Protein AF-A0A947FCK7-F1 (afdb_monomer_lite)

Radius of gyration: 26.08 Å; chains: 1; bounding box: 72×53×71 Å

pLDDT: mean 80.86, std 25.42, range [28.11, 98.88]

Secondary structure (DSSP, 8-state):
----------------THHHHHHHHTT-SSS---S---------------------TT-TTEEEE-SSEEEEEPPTT--HHHHHHHHHS-STTHHHHHHHTT-SS--TT-EEEEESS-S-TT-EETTEE---EEEEE-EEESS-SSTTEEEHHHHHHHHHHHHHTT-EEE-HHHHHHHHTTSS---TTEEEEEE-TTBTHIIIIIHHHHHHTT---EEEE-GGGTTTSTTBPPHHHHHHHHHTT-EEEE--SS--

Sequence (255 aa):
MRSWTKERRGSKRKTSLRGAIVKLATKLVIFSCCWLLAAGAGAFWLSSEAGKGPLVPEEQGALFRSDQVVVYVVKKGERLADLAQRFYGDPEKAWIIAEANELAVLEPGQVLVIPLRFPNPGGLFVDGYQVVSILTYHHFSNQCSNTLCMPIEEFSRQMAFLKKEGYRTVTMKEVLRFIDYQ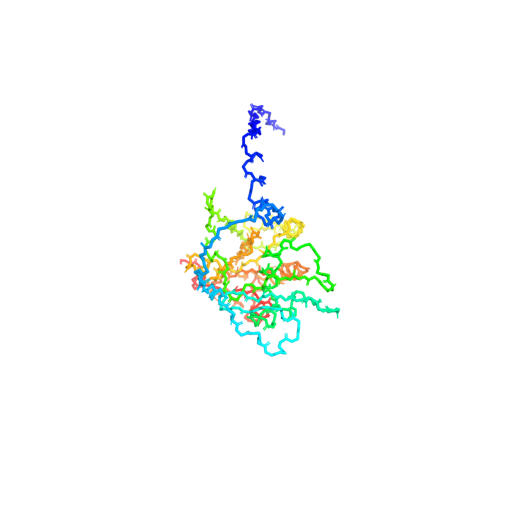EPLPAKAVAITVDDGYRSVYELAYPILKQYNFKATLFIYTDFIGGSPNAITWDELRELTKAGFEVESHTITHA

Foldseek 3Di:
DDDDDDDDDDDPDDPDPVVVVVVVPVPPDPPDDDDDDDDDDDPPDPPPCPDPDDPDPDPPFFPDDDLFKTWGFAAPPDDLLNVCCVLVVGSVCSLQQCVQAVDPDDDGRDITIGTSDAPLLQQDDPVGGQDEAEAEAEAEDCDDDDDRYDDLVVLLVVLVVCLVVPAAEDEVVSVVCSNVSNGHDRSRYYAYEYEAQFCRCLVRVCVSCVVRLHEHEYAYAAQQAVVDPGGDHPVSVVVNVVSVYHYHYCYHPND

Structure (mmCIF, N/CA/C/O backbone):
data_AF-A0A947FCK7-F1
#
_entry.id   AF-A0A947FCK7-F1
#
loop_
_atom_site.group_PDB
_atom_site.id
_atom_site.type_symbol
_atom_site.label_atom_id
_atom_site.label_alt_id
_atom_site.label_comp_id
_atom_site.label_asym_id
_atom_site.label_entity_id
_atom_site.label_seq_id
_atom_site.pdbx_PDB_ins_code
_atom_site.Cartn_x
_atom_site.Cartn_y
_atom_site.Cartn_z
_atom_site.occupancy
_atom_site.B_iso_or_equiv
_atom_site.auth_seq_id
_atom_site.auth_comp_id
_atom_site.auth_asym_id
_atom_site.auth_atom_id
_atom_site.pdbx_PDB_model_num
ATOM 1 N N . MET A 1 1 ? 17.492 32.079 -17.604 1.00 40.97 1 MET A N 1
ATOM 2 C CA . MET A 1 1 ? 16.696 33.104 -16.888 1.00 40.97 1 MET A CA 1
ATOM 3 C C . MET A 1 1 ? 15.437 33.446 -17.679 1.00 40.97 1 MET A C 1
ATOM 5 O O . MET A 1 1 ? 15.564 34.036 -18.742 1.00 40.97 1 MET A O 1
ATOM 9 N N . ARG A 1 2 ? 14.245 33.111 -17.169 1.00 29.38 2 ARG A N 1
ATOM 10 C CA . ARG A 1 2 ? 12.978 33.826 -17.430 1.00 29.38 2 ARG A CA 1
ATOM 11 C C . ARG A 1 2 ? 12.141 33.728 -16.154 1.00 29.38 2 ARG A C 1
ATOM 13 O O . ARG A 1 2 ? 12.036 32.641 -15.595 1.00 29.38 2 ARG A O 1
ATOM 20 N N . SER A 1 3 ? 11.633 34.848 -15.656 1.00 29.83 3 SER A N 1
ATOM 21 C CA . SER A 1 3 ? 10.851 34.913 -14.419 1.00 29.83 3 SER A CA 1
ATOM 22 C C . SER A 1 3 ? 9.379 34.574 -14.668 1.00 29.83 3 SER A C 1
ATOM 24 O O . SER A 1 3 ? 8.828 34.903 -15.715 1.00 29.83 3 SER A O 1
ATOM 26 N N . TRP A 1 4 ? 8.735 33.954 -13.677 1.00 29.77 4 TRP A N 1
ATOM 27 C CA . TRP A 1 4 ? 7.280 33.791 -13.615 1.00 29.77 4 TRP A CA 1
ATOM 28 C C . TRP A 1 4 ? 6.743 34.445 -12.341 1.00 29.77 4 TRP A C 1
A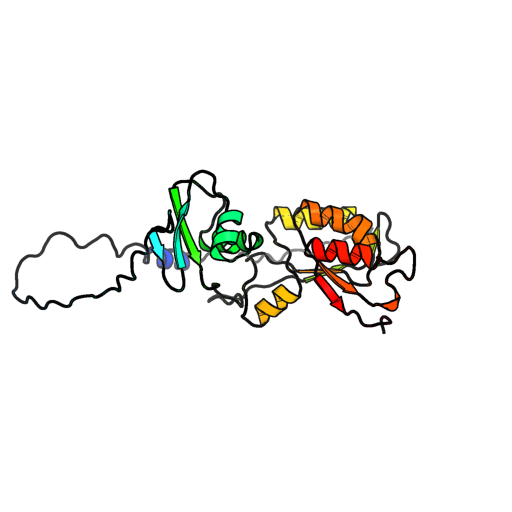TOM 30 O O . TRP A 1 4 ? 6.489 33.798 -11.328 1.00 29.77 4 TRP A O 1
ATOM 40 N N . THR A 1 5 ? 6.575 35.763 -12.392 1.00 38.66 5 THR A N 1
ATOM 41 C CA . THR A 1 5 ? 5.766 36.507 -11.426 1.00 38.66 5 THR A CA 1
ATOM 42 C C . THR A 1 5 ? 4.328 36.573 -11.932 1.00 38.66 5 THR A C 1
ATOM 44 O O . THR A 1 5 ? 4.038 37.235 -12.927 1.00 38.66 5 THR A O 1
ATOM 47 N N . LYS A 1 6 ? 3.395 35.913 -11.238 1.00 35.72 6 LYS A N 1
ATOM 48 C CA . LYS A 1 6 ? 1.959 36.168 -11.413 1.00 35.72 6 LYS A CA 1
ATOM 49 C C . LYS A 1 6 ? 1.265 36.206 -10.060 1.00 35.72 6 LYS A C 1
ATOM 51 O O . LYS A 1 6 ? 1.446 35.320 -9.230 1.00 35.72 6 LYS A O 1
ATOM 56 N N . GLU A 1 7 ? 0.526 37.281 -9.822 1.00 32.09 7 GLU A N 1
ATOM 57 C CA . GLU A 1 7 ? 0.130 37.684 -8.477 1.00 32.09 7 GLU A CA 1
ATOM 58 C C . GLU A 1 7 ? -1.308 37.259 -8.114 1.00 32.09 7 GLU A C 1
ATOM 60 O O . GLU A 1 7 ? -2.228 37.362 -8.921 1.00 32.09 7 GLU A O 1
ATOM 65 N N . ARG A 1 8 ? -1.463 36.790 -6.866 1.00 36.94 8 ARG A N 1
ATOM 66 C CA . ARG A 1 8 ? -2.673 36.732 -6.014 1.00 36.94 8 ARG A CA 1
ATOM 67 C C . ARG A 1 8 ? -4.063 36.633 -6.679 1.00 36.94 8 ARG A C 1
ATOM 69 O O . ARG A 1 8 ? -4.601 37.615 -7.181 1.00 36.94 8 ARG A O 1
ATOM 76 N N . ARG A 1 9 ? -4.802 35.586 -6.286 1.00 29.80 9 ARG A N 1
ATOM 77 C CA . ARG A 1 9 ? -6.137 35.766 -5.666 1.00 29.80 9 ARG A CA 1
ATOM 78 C C . ARG A 1 9 ? -6.256 34.902 -4.410 1.00 29.80 9 ARG A C 1
ATOM 80 O O . ARG A 1 9 ? -6.270 33.682 -4.491 1.00 29.80 9 ARG A O 1
ATOM 87 N N . GLY A 1 10 ? -6.318 35.540 -3.240 1.00 32.50 10 GLY A N 1
ATOM 88 C CA . GLY A 1 10 ? -6.419 34.847 -1.954 1.00 32.50 10 GLY A CA 1
ATOM 89 C C . GLY A 1 10 ? -7.869 34.601 -1.538 1.00 32.50 10 GLY A C 1
ATOM 90 O O . GLY A 1 10 ? -8.583 35.547 -1.214 1.00 32.50 10 GLY A O 1
ATOM 91 N N . SER A 1 11 ? -8.292 33.337 -1.475 1.00 31.08 11 SER A N 1
ATO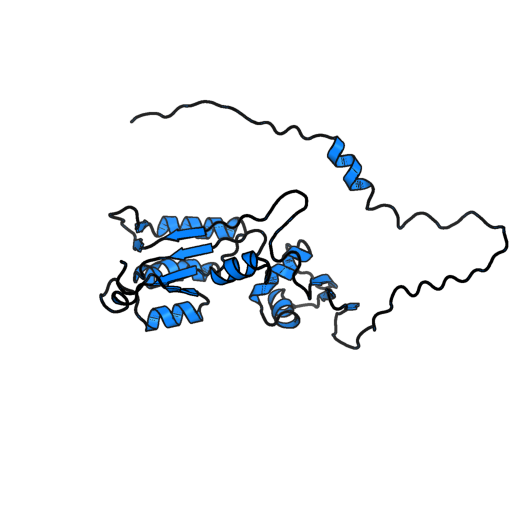M 92 C CA . SER A 1 11 ? -9.598 32.957 -0.924 1.00 31.08 11 SER A CA 1
ATOM 93 C C . SER A 1 11 ? -9.537 32.825 0.603 1.00 31.08 11 SER A C 1
ATOM 95 O O . SER A 1 11 ? -9.368 31.727 1.138 1.00 31.08 11 SER A O 1
ATOM 97 N N . LYS A 1 12 ? -9.719 33.935 1.331 1.00 33.91 12 LYS A N 1
ATOM 98 C CA . LYS A 1 12 ? -9.984 33.886 2.781 1.00 33.91 12 LYS A CA 1
ATOM 99 C C . LYS A 1 12 ? -11.343 33.211 3.028 1.00 33.91 12 LYS A C 1
ATOM 101 O O . LYS A 1 12 ? -12.377 33.872 2.933 1.00 33.91 12 LYS A O 1
ATOM 106 N N . ARG A 1 13 ? -11.356 31.913 3.367 1.00 36.94 13 ARG A N 1
ATOM 107 C CA . ARG A 1 13 ? -12.568 31.235 3.868 1.00 36.94 13 ARG A CA 1
ATOM 108 C C . ARG A 1 13 ? -13.039 31.960 5.135 1.00 36.94 13 ARG A C 1
ATOM 110 O O . ARG A 1 13 ? -12.353 31.931 6.152 1.00 36.94 13 ARG A O 1
ATOM 117 N N . LYS A 1 14 ? -14.196 32.628 5.069 1.00 34.38 14 LYS A N 1
ATOM 118 C CA . LYS A 1 14 ? -14.829 33.251 6.239 1.00 34.38 14 LYS A CA 1
ATOM 119 C C . LYS A 1 14 ? -15.287 32.149 7.196 1.00 34.38 14 LYS A C 1
ATOM 121 O O . LYS A 1 14 ? -16.191 31.387 6.860 1.00 34.38 14 LYS A O 1
ATOM 126 N N . THR A 1 15 ? -14.701 32.081 8.386 1.00 37.09 15 THR A N 1
ATOM 127 C CA . THR A 1 15 ? -15.184 31.236 9.483 1.00 37.09 15 THR A CA 1
ATOM 128 C C . THR A 1 15 ? -16.531 31.763 9.980 1.00 37.09 15 THR A C 1
ATOM 130 O O . THR A 1 15 ? -16.616 32.735 10.725 1.00 37.09 15 THR A O 1
ATOM 133 N N . SER A 1 16 ? -17.618 31.140 9.520 1.00 33.12 16 SER A N 1
ATOM 134 C CA . SER A 1 16 ? -18.979 31.479 9.942 1.00 33.12 16 SER A CA 1
ATOM 135 C C . SER A 1 16 ? -19.213 31.046 11.392 1.00 33.12 16 SER A C 1
ATOM 137 O O . SER A 1 16 ? -19.296 29.850 11.675 1.00 33.12 16 SER A O 1
ATOM 139 N N . LEU A 1 17 ? -19.387 32.008 12.308 1.00 37.00 17 LEU A N 1
ATOM 140 C CA . LEU A 1 17 ? -19.655 31.735 13.732 1.00 37.00 17 LEU A CA 1
ATOM 141 C C . LEU A 1 17 ? -20.924 30.893 13.978 1.00 37.00 17 LEU A C 1
ATOM 143 O O . LEU A 1 17 ? -21.070 30.309 15.048 1.00 37.00 17 LEU A O 1
ATOM 147 N N . ARG A 1 18 ? -21.823 30.766 12.990 1.00 34.72 18 ARG A N 1
ATOM 148 C CA . ARG A 1 18 ? -23.034 29.933 13.104 1.00 34.72 18 ARG A CA 1
ATOM 149 C C . ARG A 1 18 ? -22.739 28.429 13.217 1.00 34.72 18 ARG A C 1
ATOM 151 O O . ARG A 1 18 ? -23.573 27.706 13.748 1.00 34.72 18 ARG A O 1
ATOM 158 N N . GLY A 1 19 ? -21.560 27.961 12.793 1.00 32.78 19 GLY A N 1
ATOM 159 C CA . GLY A 1 19 ? -21.166 26.551 12.931 1.00 32.78 19 GLY A CA 1
ATOM 160 C C . GLY A 1 19 ? -20.789 26.125 14.359 1.00 32.78 19 GLY A C 1
ATOM 161 O O . GLY A 1 19 ? -20.863 24.941 14.679 1.00 32.78 19 GLY A O 1
ATOM 162 N N . ALA A 1 20 ? -20.409 27.068 15.228 1.00 35.12 20 ALA A N 1
ATOM 163 C CA . ALA A 1 20 ? -19.945 26.764 16.586 1.00 35.12 20 ALA A CA 1
ATOM 164 C C . ALA A 1 20 ? -21.092 26.453 17.565 1.00 35.12 20 ALA A C 1
ATOM 166 O O . ALA A 1 20 ? -20.930 25.640 18.470 1.00 35.12 20 ALA A O 1
ATOM 167 N N . ILE A 1 21 ? -22.261 27.069 17.366 1.00 35.25 21 ILE A N 1
ATOM 168 C CA . ILE A 1 21 ? -23.399 26.981 18.297 1.00 35.25 21 ILE A CA 1
ATOM 169 C C . ILE A 1 21 ? -24.090 25.607 18.215 1.00 35.25 21 ILE A C 1
ATOM 171 O O . ILE A 1 21 ? -24.519 25.068 19.231 1.00 35.25 21 ILE A O 1
ATOM 175 N N . VAL A 1 22 ? -24.139 24.992 17.027 1.00 34.88 22 VAL A N 1
ATOM 176 C CA . VAL A 1 22 ? -24.807 23.692 16.823 1.00 34.88 22 VAL A CA 1
ATOM 177 C C . VAL A 1 22 ? -24.005 22.524 17.417 1.00 34.88 22 VAL A C 1
ATOM 179 O O . VAL A 1 22 ? -24.596 21.581 17.935 1.00 34.88 22 VAL A O 1
ATOM 182 N N . LYS A 1 23 ? -22.663 22.587 17.419 1.00 35.03 23 LYS A N 1
ATOM 183 C CA . LYS A 1 23 ? -21.809 21.497 17.939 1.00 35.03 23 LYS A CA 1
ATOM 184 C C . LYS A 1 23 ? -21.737 21.403 19.473 1.00 35.03 23 LYS A C 1
ATOM 186 O O . LYS A 1 23 ? -21.141 20.454 19.974 1.00 35.03 23 LYS A O 1
ATOM 191 N N . LEU A 1 24 ? -22.344 22.335 20.216 1.00 31.77 24 LEU A N 1
ATOM 192 C CA . LEU A 1 24 ? -22.375 22.294 21.687 1.00 31.77 24 LEU A CA 1
ATOM 193 C C . LEU A 1 24 ? -23.652 21.638 22.253 1.00 31.77 24 LEU A C 1
ATOM 195 O O . LEU A 1 24 ? -23.629 21.117 23.365 1.00 31.77 24 LEU A O 1
ATOM 199 N N . ALA A 1 25 ? -24.751 21.616 21.491 1.00 33.59 25 ALA A N 1
ATOM 200 C CA . ALA A 1 25 ? -26.054 21.143 21.971 1.00 33.59 25 ALA A CA 1
ATOM 201 C C . ALA A 1 25 ? -26.114 19.618 22.212 1.00 33.59 25 ALA A C 1
ATOM 203 O O . ALA A 1 25 ? -26.764 19.159 23.147 1.00 33.59 25 ALA A O 1
ATOM 204 N N . THR A 1 26 ? -25.404 18.818 21.411 1.00 33.69 26 THR A N 1
ATOM 205 C CA . THR A 1 26 ? -25.515 17.344 21.423 1.00 33.69 26 THR A CA 1
ATOM 206 C C . THR A 1 26 ? -24.711 16.644 22.530 1.00 33.69 26 THR A C 1
ATOM 208 O O . THR A 1 26 ? -24.652 15.418 22.550 1.00 33.69 26 THR A O 1
ATOM 211 N N . LYS A 1 27 ? -24.078 17.384 23.454 1.00 34.41 27 LYS A N 1
ATOM 212 C CA . LYS A 1 27 ? -23.308 16.822 24.587 1.00 34.41 27 LYS A CA 1
ATOM 213 C C . LYS A 1 27 ? -23.892 17.124 25.977 1.00 34.41 27 LYS 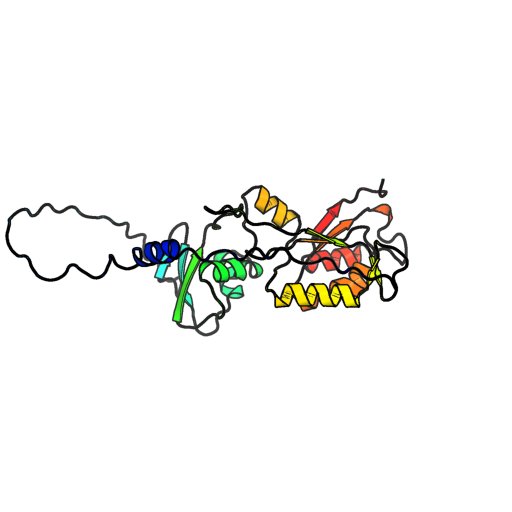A C 1
ATOM 215 O O . LYS A 1 27 ? -23.227 16.851 26.971 1.00 34.41 27 LYS A O 1
ATOM 220 N N . LEU A 1 28 ? -25.125 17.641 26.075 1.00 31.45 28 LEU A N 1
ATOM 221 C CA . LEU A 1 28 ? -25.698 18.097 27.354 1.00 31.45 28 LEU A CA 1
ATOM 222 C C . LEU A 1 28 ? -27.158 17.655 27.611 1.00 31.45 28 LEU A C 1
ATOM 224 O O . LEU A 1 28 ? -28.006 18.476 27.943 1.00 31.45 28 LEU A O 1
ATOM 228 N N . VAL A 1 29 ? -27.457 16.355 27.472 1.00 33.19 29 VAL A N 1
ATOM 229 C CA . VAL A 1 29 ? -28.820 15.797 27.692 1.00 33.19 29 VAL A CA 1
ATOM 230 C C . VAL A 1 29 ? -28.874 14.693 28.773 1.00 33.19 29 VAL A C 1
ATOM 232 O O . VAL A 1 29 ? -29.950 14.266 29.166 1.00 33.19 29 VAL A O 1
ATOM 235 N N . ILE A 1 30 ? -27.732 14.255 29.322 1.00 33.53 30 ILE A N 1
ATOM 236 C CA . ILE A 1 30 ? -27.668 13.130 30.290 1.00 33.53 30 ILE A CA 1
ATOM 237 C C . ILE A 1 30 ? -27.542 13.593 31.763 1.00 33.53 30 ILE A C 1
ATOM 239 O O . ILE A 1 30 ? -27.655 12.784 32.676 1.00 33.53 30 ILE A O 1
ATOM 243 N N . PHE A 1 31 ? -27.369 14.896 32.029 1.00 33.03 31 PHE A N 1
ATOM 244 C CA . PHE A 1 31 ? -27.092 15.423 33.380 1.00 33.03 31 PHE A CA 1
ATOM 245 C C . PHE A 1 31 ? -27.973 16.619 33.803 1.00 33.03 31 PHE A C 1
ATOM 247 O O . PHE A 1 31 ? -27.472 17.632 34.280 1.00 33.03 31 PHE A O 1
ATOM 254 N N . SER A 1 32 ? -29.302 16.505 33.664 1.00 35.94 32 SER A N 1
ATOM 255 C CA . SER A 1 32 ? -30.250 17.314 34.459 1.00 35.94 32 SER A CA 1
ATOM 256 C C . SER A 1 32 ? -31.672 16.730 34.471 1.00 35.94 32 SER A C 1
ATOM 258 O O . SER A 1 32 ? -32.499 17.088 33.637 1.00 35.94 32 SER A O 1
ATOM 260 N N . CYS A 1 33 ? -31.949 15.821 35.413 1.00 28.98 33 CYS A N 1
ATOM 261 C CA . CYS A 1 33 ? -33.297 15.508 35.923 1.00 28.98 33 CYS A CA 1
ATOM 262 C C . CYS A 1 33 ? -33.190 14.619 37.174 1.00 28.98 33 CYS A C 1
ATOM 264 O O . CYS A 1 33 ? -33.462 13.421 37.150 1.00 28.98 33 CYS A O 1
ATOM 266 N N . CYS A 1 34 ? -32.753 15.209 38.284 1.00 32.94 34 CYS A N 1
ATOM 267 C CA . CYS A 1 34 ? -32.910 14.616 39.607 1.00 32.94 34 CYS A CA 1
ATOM 268 C C . CYS A 1 34 ? -33.213 15.743 40.600 1.00 32.94 34 CYS A C 1
ATOM 270 O O . CYS A 1 34 ? -32.575 16.791 40.528 1.00 32.94 34 CYS A O 1
ATOM 272 N N . TRP A 1 35 ? -34.156 15.486 41.512 1.00 30.22 35 TRP A N 1
ATOM 273 C CA . TRP A 1 35 ? -34.849 16.433 42.403 1.00 30.22 35 TRP A CA 1
ATOM 274 C C . TRP A 1 35 ? -35.965 17.287 41.776 1.00 30.22 35 TRP A C 1
ATOM 276 O O . TRP A 1 35 ? -35.874 17.757 40.648 1.00 30.22 35 TRP A O 1
ATOM 286 N N . LEU A 1 36 ? -37.013 17.487 42.592 1.00 31.12 36 LEU A N 1
ATOM 287 C CA . LEU A 1 36 ? -38.194 18.340 42.383 1.00 31.12 36 LEU A CA 1
ATOM 288 C C . LEU A 1 36 ? -39.139 17.960 41.224 1.00 31.12 36 LEU A C 1
ATOM 290 O O . LEU A 1 36 ? -39.282 18.691 40.250 1.00 31.12 36 LEU A O 1
ATOM 294 N N . LEU A 1 37 ? -39.940 16.911 41.443 1.00 29.81 37 LEU A N 1
ATOM 295 C CA . LEU A 1 37 ? -41.363 17.102 41.784 1.00 29.81 37 LEU A CA 1
ATOM 296 C C . LEU A 1 37 ? -41.982 15.804 42.330 1.00 29.81 37 LEU A C 1
ATOM 298 O O . LEU A 1 37 ? -41.689 14.717 41.843 1.00 29.81 37 LEU A O 1
ATOM 302 N N . ALA A 1 38 ? -42.844 15.921 43.343 1.00 37.72 38 ALA A N 1
ATOM 303 C CA . ALA A 1 38 ? -43.545 14.792 43.954 1.00 37.72 38 ALA A CA 1
ATOM 304 C C . ALA A 1 38 ? -45.051 15.078 44.047 1.00 37.72 38 ALA A C 1
ATOM 306 O O . ALA A 1 38 ? -45.463 15.876 44.884 1.00 37.72 38 ALA A O 1
ATOM 307 N N . ALA A 1 39 ? -45.848 14.432 43.189 1.00 34.34 39 ALA A N 1
ATOM 308 C CA . ALA A 1 39 ? -47.291 14.181 43.328 1.00 34.34 39 ALA A CA 1
ATOM 309 C C . ALA A 1 39 ? -47.810 13.422 42.087 1.00 34.34 39 ALA A C 1
ATOM 311 O O . ALA A 1 39 ? -47.293 13.624 40.992 1.00 34.34 39 ALA A O 1
ATOM 312 N N . GLY A 1 40 ? -48.880 12.633 42.240 1.00 31.20 40 GLY A N 1
ATOM 313 C CA . GLY A 1 40 ? -49.653 12.076 41.116 1.00 31.20 40 GLY A CA 1
ATOM 314 C C . GLY A 1 40 ? -49.505 10.564 40.921 1.00 31.20 40 GLY A C 1
ATOM 315 O O . GLY A 1 40 ? -48.412 10.049 40.708 1.00 31.20 40 GLY A O 1
ATOM 316 N N . ALA A 1 41 ? -50.626 9.844 41.001 1.00 39.62 41 ALA A N 1
ATOM 317 C CA . ALA A 1 41 ? -50.686 8.392 40.837 1.00 39.62 41 ALA A CA 1
ATOM 318 C C . ALA A 1 41 ? -50.602 7.957 39.360 1.00 39.62 41 ALA A C 1
ATOM 320 O O . ALA A 1 41 ? -51.112 8.649 38.482 1.00 39.62 41 ALA A O 1
ATOM 321 N N . GLY A 1 42 ? -50.040 6.769 39.100 1.00 31.19 42 GLY A N 1
ATOM 322 C CA . GLY A 1 42 ? -50.033 6.161 37.761 1.00 31.19 42 GLY A CA 1
ATOM 323 C C . GLY A 1 42 ? -48.836 5.246 37.494 1.00 31.19 42 GLY A C 1
ATOM 324 O O . GLY A 1 42 ? -47.999 5.562 36.656 1.00 31.19 42 GLY A O 1
ATOM 325 N N . ALA A 1 43 ? -48.735 4.110 38.194 1.00 34.97 43 ALA A N 1
ATOM 326 C CA . ALA A 1 43 ? -47.617 3.168 38.052 1.00 34.97 43 ALA A CA 1
ATOM 327 C C . ALA A 1 43 ? -47.704 2.312 36.766 1.00 34.97 43 ALA A C 1
ATOM 329 O O . ALA A 1 43 ? -47.880 1.095 36.822 1.00 34.97 43 ALA A O 1
ATOM 330 N N . PHE A 1 44 ? -47.588 2.948 35.598 1.00 30.06 44 PHE A N 1
ATOM 331 C CA . PHE A 1 44 ? -47.556 2.265 34.303 1.00 30.06 44 PHE A CA 1
ATOM 332 C C . PHE A 1 44 ? -46.124 1.799 33.989 1.00 30.06 44 PHE A C 1
ATOM 334 O O . PHE A 1 44 ? -45.308 2.550 33.456 1.00 30.06 44 PHE A O 1
ATOM 341 N N . TRP A 1 45 ? -45.800 0.558 34.363 1.00 28.11 45 TRP A N 1
ATOM 342 C CA . TRP A 1 45 ? -44.470 -0.036 34.174 1.00 28.11 45 TRP A CA 1
ATOM 343 C C . TRP A 1 45 ? -44.181 -0.358 32.700 1.00 28.11 45 TRP A C 1
ATOM 345 O O . TRP A 1 45 ? -44.285 -1.500 32.253 1.00 28.11 45 TRP A O 1
ATOM 355 N N . LEU A 1 46 ? -43.754 0.655 31.946 1.00 30.92 46 LEU A N 1
ATOM 356 C CA . LEU A 1 46 ? -43.054 0.469 30.677 1.00 30.92 46 LEU A CA 1
ATOM 357 C C . LEU A 1 46 ? -41.653 -0.092 30.955 1.00 30.92 46 LEU A C 1
ATOM 359 O O . LEU A 1 46 ? -40.697 0.653 31.168 1.00 30.92 46 LEU A O 1
ATOM 363 N N . SER A 1 47 ? -41.541 -1.423 30.962 1.00 32.72 47 SER A N 1
ATOM 364 C CA . SER A 1 47 ? -40.247 -2.106 30.977 1.00 32.72 47 SER A CA 1
ATOM 365 C C . SER A 1 47 ? -39.494 -1.789 29.687 1.00 32.72 47 SER A C 1
ATOM 367 O O . SER A 1 47 ? -39.783 -2.344 28.627 1.00 32.72 47 SER A O 1
ATOM 369 N N . SER A 1 48 ? -38.516 -0.888 29.765 1.00 36.09 48 SER A N 1
ATOM 370 C CA . SER A 1 48 ? -37.547 -0.716 28.693 1.00 36.09 48 SER A CA 1
ATOM 371 C C . SER A 1 48 ? -36.550 -1.872 28.743 1.00 36.09 48 SER A C 1
ATOM 373 O O . SER A 1 48 ? -35.507 -1.772 29.397 1.00 36.09 48 SER A O 1
ATOM 375 N N . GLU A 1 49 ? -36.837 -2.950 28.013 1.00 38.19 49 GLU A N 1
ATOM 376 C CA . GLU A 1 49 ? -35.834 -3.952 27.633 1.00 38.19 49 GLU A CA 1
ATOM 377 C C . GLU A 1 49 ? -34.858 -3.357 26.602 1.00 38.19 49 GLU A C 1
ATOM 379 O O . GLU A 1 49 ? -34.733 -3.806 25.465 1.00 38.19 49 GLU A O 1
ATOM 384 N N . ALA A 1 50 ? -34.138 -2.311 27.021 1.00 41.31 50 ALA A N 1
ATOM 385 C CA . ALA A 1 50 ? -32.914 -1.872 26.376 1.00 41.31 50 ALA A CA 1
ATOM 386 C C . ALA A 1 50 ? -31.945 -3.056 26.433 1.00 41.31 50 ALA A C 1
ATOM 388 O O . ALA A 1 50 ? -31.463 -3.420 27.509 1.00 41.31 50 ALA A O 1
ATOM 389 N N . GLY A 1 51 ? -31.772 -3.712 25.283 1.00 37.56 51 GLY A N 1
ATOM 390 C CA . GLY A 1 51 ? -31.295 -5.087 25.202 1.00 37.56 51 GLY A CA 1
ATOM 391 C C . GLY A 1 51 ? -30.012 -5.328 25.987 1.00 37.56 51 GLY A C 1
ATOM 392 O O . GLY A 1 51 ? -28.929 -4.923 25.563 1.00 37.56 51 GLY A O 1
ATOM 393 N N . LYS A 1 52 ? -30.129 -6.064 27.097 1.00 39.91 52 LYS A N 1
ATOM 394 C CA . LYS A 1 52 ? -28.991 -6.688 27.775 1.00 39.91 52 LYS A CA 1
ATOM 395 C C . LYS A 1 52 ? -28.488 -7.838 26.905 1.00 39.91 52 LYS A C 1
ATOM 397 O O . LYS A 1 52 ? -28.738 -9.005 27.200 1.00 39.91 52 LYS A O 1
ATOM 402 N N . GLY A 1 53 ? -27.791 -7.491 25.821 1.00 43.59 53 GLY A N 1
ATOM 403 C CA . GLY A 1 53 ? -26.924 -8.433 25.121 1.00 43.59 53 GLY A CA 1
ATOM 404 C C . GLY A 1 53 ? -26.026 -9.118 26.156 1.00 43.59 53 GLY A C 1
ATOM 405 O O . GLY A 1 53 ? -25.607 -8.455 27.112 1.00 43.59 53 GLY A O 1
ATOM 406 N N . PRO A 1 54 ? -25.800 -10.437 26.046 1.00 40.44 54 PRO A N 1
ATOM 407 C CA . PRO A 1 54 ? -25.147 -11.192 27.103 1.00 40.44 54 PRO A CA 1
ATOM 408 C C . PRO A 1 54 ? -23.782 -10.582 27.424 1.00 40.44 54 PRO A C 1
ATOM 410 O O . PRO A 1 54 ? -22.974 -10.344 26.526 1.00 40.44 54 PRO A O 1
ATOM 413 N N . LEU A 1 55 ? -23.520 -10.355 28.714 1.00 48.75 55 LEU A N 1
ATOM 414 C CA . LEU A 1 55 ? -22.172 -10.084 29.202 1.00 48.75 55 LEU A CA 1
ATOM 415 C C . LEU A 1 55 ? -21.360 -11.367 28.993 1.00 48.75 55 LEU A C 1
ATOM 417 O O . LEU A 1 55 ? -21.414 -12.284 29.811 1.00 48.75 55 LEU A O 1
ATOM 421 N N . VAL A 1 56 ? -20.709 -11.462 27.831 1.00 46.03 56 VAL A N 1
ATOM 422 C CA . VAL A 1 56 ? -20.003 -12.666 27.386 1.00 46.03 56 VAL A CA 1
ATOM 423 C C . VAL A 1 56 ? -18.879 -12.984 28.380 1.00 46.03 56 VAL A C 1
ATOM 425 O O . VAL A 1 56 ? -18.051 -12.107 28.636 1.00 46.03 56 VAL A O 1
ATOM 428 N N . PRO A 1 57 ? -18.813 -14.207 28.938 1.00 44.81 57 PRO A N 1
ATOM 429 C CA . PRO A 1 57 ? -17.742 -14.573 29.853 1.00 44.81 57 PRO A CA 1
ATOM 430 C C . PRO A 1 57 ? -16.353 -14.504 29.199 1.00 44.81 57 PRO A C 1
ATOM 432 O O . PRO A 1 57 ? -16.116 -15.089 28.147 1.00 44.81 57 PRO A O 1
ATOM 435 N N . GLU A 1 58 ? -15.436 -13.816 29.876 1.00 48.12 58 GLU A N 1
ATOM 436 C CA . GLU A 1 58 ? -13.976 -13.974 29.785 1.00 48.12 58 GLU A CA 1
ATOM 437 C C . GLU A 1 58 ? -13.263 -13.881 28.415 1.00 48.12 58 GLU A C 1
ATOM 439 O O . GLU A 1 58 ? -12.124 -14.338 28.288 1.00 48.12 58 GLU A O 1
ATOM 444 N N . GLU A 1 59 ? -13.764 -13.089 27.458 1.00 54.94 59 GLU A N 1
ATOM 445 C CA . GLU A 1 59 ? -12.813 -12.264 26.684 1.00 54.94 59 GLU A CA 1
ATOM 446 C C . GLU A 1 59 ? -12.233 -11.210 27.642 1.00 54.94 59 GLU A C 1
ATOM 448 O O . GLU A 1 59 ? -12.722 -10.087 27.740 1.00 54.94 59 GLU A O 1
ATOM 453 N N . GLN A 1 60 ? -11.211 -11.596 28.415 1.00 65.38 60 GLN A N 1
ATOM 454 C CA . GLN A 1 60 ? -10.564 -10.746 29.418 1.00 65.38 60 GLN A CA 1
ATOM 455 C C . GLN A 1 60 ? -10.275 -9.345 28.849 1.00 65.38 60 GLN A C 1
ATOM 457 O O . GLN A 1 60 ? -9.439 -9.215 27.952 1.00 65.38 60 GLN A O 1
ATOM 462 N N . GLY A 1 61 ? -10.916 -8.311 29.396 1.00 69.38 61 GLY A N 1
ATOM 463 C CA . GLY A 1 61 ? -10.801 -6.916 28.946 1.00 69.38 61 GLY A CA 1
ATOM 464 C C . GLY A 1 61 ? -12.013 -6.389 28.165 1.00 69.38 61 GLY A C 1
ATOM 465 O O . GLY A 1 61 ? -12.197 -5.178 28.111 1.00 69.38 61 GLY A O 1
ATOM 466 N N . ALA A 1 62 ? -12.880 -7.240 27.612 1.00 82.25 62 ALA A N 1
ATOM 467 C CA . ALA A 1 62 ? -14.131 -6.796 26.998 1.00 82.25 62 ALA A CA 1
ATOM 468 C C . ALA A 1 62 ? -15.146 -6.342 28.068 1.00 82.25 62 ALA A C 1
ATOM 470 O O . ALA A 1 62 ? -15.445 -7.076 29.007 1.00 82.25 62 ALA A O 1
ATOM 471 N N . LEU A 1 63 ? -15.691 -5.132 27.911 1.00 84.81 63 LEU A N 1
ATOM 472 C CA . LEU A 1 63 ? -16.780 -4.582 28.732 1.00 84.81 63 LEU A CA 1
ATOM 473 C C . LEU A 1 63 ? -18.160 -4.810 28.099 1.00 84.81 63 LEU A C 1
ATOM 475 O O . LEU A 1 63 ? -19.158 -4.920 28.805 1.00 84.81 63 LEU A O 1
ATOM 479 N N . PHE A 1 64 ? -18.222 -4.838 26.766 1.00 89.75 64 PHE A N 1
ATOM 480 C CA . PHE A 1 64 ? -19.445 -5.030 25.988 1.00 89.75 64 PHE A CA 1
ATOM 481 C C . PHE A 1 64 ? -19.108 -5.593 24.603 1.00 89.75 64 PHE A C 1
ATOM 483 O O . PHE A 1 64 ? -18.044 -5.296 24.057 1.00 89.75 64 PHE A O 1
ATOM 490 N N . ARG A 1 65 ? -20.029 -6.359 24.009 1.00 91.31 65 ARG A N 1
ATOM 491 C CA . ARG A 1 65 ? -19.914 -6.881 22.644 1.00 91.31 65 ARG A CA 1
ATOM 492 C C . ARG A 1 65 ? -21.279 -6.935 21.955 1.00 91.31 65 ARG A C 1
ATOM 494 O O . ARG A 1 65 ? -22.253 -7.389 22.548 1.00 91.31 65 ARG A O 1
ATOM 501 N N . SER A 1 66 ? -21.324 -6.514 20.694 1.00 90.56 66 SER A N 1
ATOM 502 C CA . SER A 1 66 ? -22.440 -6.726 19.764 1.00 90.56 66 SER A CA 1
ATOM 503 C C . SER A 1 66 ? -21.961 -7.458 18.500 1.00 90.56 66 SER A C 1
ATOM 505 O O . SER A 1 66 ? -20.841 -7.964 18.451 1.00 90.56 66 SER A O 1
ATOM 507 N N . ASP A 1 67 ? -22.794 -7.508 17.460 1.00 89.31 67 ASP A N 1
ATOM 508 C CA . ASP A 1 67 ? -22.434 -7.946 16.105 1.00 89.31 67 ASP A CA 1
ATOM 509 C C . ASP A 1 67 ? -21.734 -6.850 15.270 1.00 89.31 67 ASP A C 1
ATOM 511 O O . ASP A 1 67 ? -21.415 -7.078 14.100 1.00 89.31 67 ASP A O 1
ATOM 515 N N . GLN A 1 68 ? -21.540 -5.655 15.844 1.00 88.75 68 GLN A N 1
ATOM 516 C CA . GLN A 1 68 ? -20.954 -4.481 15.185 1.00 88.75 68 GLN A CA 1
ATOM 517 C C . GLN A 1 68 ? -19.712 -3.938 15.897 1.00 88.75 68 GLN A C 1
ATOM 519 O O . GLN A 1 68 ? -18.815 -3.442 15.220 1.00 88.75 68 GLN A O 1
ATOM 524 N N . VAL A 1 69 ? -19.631 -4.022 17.231 1.00 93.06 69 VAL A N 1
ATOM 525 C CA . VAL A 1 69 ? -18.520 -3.467 18.028 1.00 93.06 69 VAL A CA 1
ATOM 526 C C . VAL A 1 69 ? -18.176 -4.329 19.248 1.00 93.06 69 VAL A C 1
ATOM 528 O O . VAL A 1 69 ? -19.044 -4.979 19.831 1.00 93.06 69 VAL A O 1
ATOM 531 N N . VAL A 1 70 ? -16.919 -4.262 19.688 1.00 94.50 70 VAL A N 1
ATOM 532 C CA . VAL A 1 70 ? -16.488 -4.602 21.057 1.00 94.50 70 VAL A CA 1
ATOM 533 C C . VAL A 1 70 ? -16.093 -3.311 21.769 1.00 94.50 70 VAL A C 1
ATOM 535 O O . VAL A 1 70 ? -15.419 -2.469 21.181 1.00 94.50 70 VAL A O 1
ATOM 538 N N . VAL A 1 71 ? -16.475 -3.156 23.036 1.00 95.00 71 VAL A N 1
ATOM 539 C CA . VAL A 1 71 ? -15.903 -2.141 23.932 1.00 95.00 71 VAL A CA 1
ATOM 540 C C . VAL A 1 71 ? -14.858 -2.835 24.798 1.00 95.00 71 VAL A C 1
ATOM 542 O O . VAL A 1 71 ? -15.194 -3.776 25.516 1.00 95.00 71 VAL A O 1
ATOM 545 N N . TYR A 1 72 ? -13.599 -2.410 24.716 1.00 94.50 72 TYR A N 1
ATOM 546 C CA . TYR A 1 72 ? -12.446 -3.143 25.249 1.00 94.50 72 TYR A CA 1
ATOM 547 C C . TYR A 1 72 ? -11.534 -2.256 26.107 1.00 94.50 72 TYR A C 1
ATOM 549 O O . TYR A 1 72 ? -11.190 -1.149 25.702 1.00 94.50 72 TYR A O 1
ATOM 557 N N . VAL A 1 73 ? -11.115 -2.753 27.273 1.00 94.44 73 VAL A N 1
ATOM 558 C CA . VAL A 1 73 ? -10.118 -2.131 28.157 1.00 94.44 73 VAL A CA 1
ATOM 559 C C . VAL A 1 73 ? -8.730 -2.661 27.819 1.00 94.44 73 VAL A C 1
ATOM 561 O O . VAL A 1 73 ? -8.443 -3.849 27.973 1.00 94.44 73 VAL A O 1
ATOM 564 N N . VAL A 1 74 ? -7.853 -1.752 27.407 1.00 93.50 74 VAL A N 1
ATOM 565 C CA . VAL A 1 74 ? -6.461 -2.025 27.033 1.00 93.50 74 VAL A CA 1
ATOM 566 C C . VAL A 1 74 ? -5.671 -2.560 28.226 1.00 93.50 74 VAL A C 1
ATOM 568 O O . VAL A 1 74 ? -5.611 -1.921 29.280 1.00 93.50 74 VAL A O 1
ATOM 571 N N . LYS A 1 75 ? -4.997 -3.703 28.072 1.00 91.44 75 LYS A N 1
ATOM 572 C CA . LYS A 1 75 ? -4.116 -4.250 29.114 1.00 91.44 75 LYS A CA 1
ATOM 573 C C . LYS A 1 75 ? -2.707 -3.674 29.013 1.00 91.44 75 LYS A C 1
ATOM 575 O O . LYS A 1 75 ? -2.233 -3.266 27.953 1.00 91.44 75 LYS A O 1
ATOM 580 N N . LYS A 1 76 ? -1.986 -3.706 30.136 1.00 92.69 76 LYS A N 1
ATOM 581 C CA . LYS A 1 76 ? -0.572 -3.319 30.197 1.00 92.69 76 LYS A CA 1
ATOM 582 C C . LYS A 1 76 ? 0.268 -4.194 29.256 1.00 92.69 76 LYS A C 1
ATOM 584 O O . LYS A 1 76 ? 0.427 -5.382 29.510 1.00 92.69 76 LYS A O 1
ATOM 589 N N . GLY A 1 77 ? 0.843 -3.575 28.225 1.00 90.38 77 GLY A N 1
ATOM 590 C CA . GLY A 1 77 ? 1.749 -4.222 27.268 1.00 90.38 77 GLY A CA 1
ATOM 591 C C . GLY A 1 77 ? 1.111 -4.673 25.949 1.00 90.38 77 GLY A C 1
ATOM 592 O O . GLY A 1 77 ? 1.838 -5.168 25.093 1.00 90.38 77 GLY A O 1
ATOM 593 N N . GLU A 1 78 ? -0.198 -4.492 25.746 1.00 91.88 78 GLU A N 1
ATOM 594 C CA . GLU A 1 78 ? -0.824 -4.743 24.439 1.00 91.88 78 GLU A CA 1
ATOM 595 C C . GLU A 1 78 ? -0.477 -3.644 23.423 1.00 91.88 78 GLU A C 1
ATOM 597 O O . GLU A 1 78 ? -0.339 -2.473 23.779 1.00 91.88 78 GLU A O 1
ATOM 602 N N . ARG A 1 79 ? -0.364 -4.012 22.140 1.00 94.56 79 ARG A N 1
ATOM 603 C CA . ARG A 1 79 ? -0.176 -3.086 21.011 1.00 94.56 79 ARG A CA 1
ATOM 604 C C . ARG A 1 79 ? -1.396 -3.142 20.091 1.00 94.56 79 ARG A C 1
ATOM 606 O O . ARG A 1 79 ? -2.061 -4.172 19.997 1.00 94.56 79 ARG A O 1
ATOM 613 N N . LEU A 1 80 ? -1.647 -2.078 19.322 1.00 93.88 80 LEU A N 1
ATOM 614 C CA . LEU A 1 80 ? -2.759 -2.047 18.354 1.00 93.88 80 LEU A CA 1
ATOM 615 C C . LEU A 1 80 ? -2.694 -3.186 17.319 1.00 93.88 80 LEU A C 1
ATOM 617 O O . LEU A 1 80 ? -3.733 -3.711 16.934 1.00 93.88 80 LEU A O 1
ATOM 621 N N . ALA A 1 81 ? -1.487 -3.602 16.921 1.00 94.25 81 ALA A N 1
ATOM 622 C CA . ALA A 1 81 ? -1.271 -4.753 16.042 1.00 94.25 81 ALA A CA 1
ATOM 623 C C . ALA A 1 81 ? -1.737 -6.080 16.671 1.00 94.25 81 ALA A C 1
ATOM 625 O O . ALA A 1 81 ? -2.315 -6.911 15.979 1.00 94.25 81 ALA A O 1
ATOM 626 N N . ASP A 1 82 ? -1.554 -6.264 17.984 1.00 94.25 82 ASP A N 1
ATOM 627 C CA . ASP A 1 82 ? -1.984 -7.479 18.692 1.00 94.25 82 ASP A CA 1
ATOM 628 C C . ASP A 1 82 ? -3.512 -7.528 18.835 1.00 94.25 82 ASP A C 1
ATOM 630 O O . ASP A 1 82 ? -4.124 -8.591 18.731 1.00 94.25 82 ASP A O 1
ATOM 634 N N . LEU A 1 83 ? -4.143 -6.363 19.033 1.00 94.25 83 LEU A N 1
ATOM 635 C CA . LEU A 1 83 ? -5.600 -6.230 19.057 1.00 94.25 83 LEU A CA 1
ATOM 636 C C . LEU A 1 83 ? -6.205 -6.460 17.662 1.00 94.25 83 LEU A C 1
ATOM 638 O O . LEU A 1 83 ? -7.179 -7.196 17.539 1.00 94.25 83 LEU A O 1
ATOM 642 N N . ALA A 1 84 ? -5.615 -5.906 16.602 1.00 94.56 84 ALA A N 1
ATOM 643 C CA . ALA A 1 84 ? -6.078 -6.130 15.231 1.00 94.56 84 ALA A CA 1
ATOM 644 C C . ALA A 1 84 ? -5.880 -7.585 14.771 1.00 94.56 84 ALA A C 1
ATOM 646 O O . ALA A 1 84 ? -6.799 -8.185 14.216 1.00 94.56 84 ALA A O 1
ATOM 647 N N . GLN A 1 85 ? -4.749 -8.208 15.120 1.00 94.88 85 GLN A N 1
ATOM 648 C CA . GLN A 1 85 ? -4.529 -9.641 14.919 1.00 94.88 85 GLN A CA 1
ATOM 649 C C . GLN A 1 85 ? -5.595 -10.492 15.632 1.00 94.88 85 GLN A C 1
ATOM 651 O O . GLN A 1 85 ? -6.039 -11.494 15.072 1.00 94.88 85 GLN A O 1
ATOM 656 N N . ARG A 1 86 ? -6.024 -10.096 16.841 1.00 92.56 86 ARG A N 1
ATOM 657 C CA . ARG A 1 86 ? -7.060 -10.788 17.628 1.00 92.56 86 ARG A CA 1
ATOM 658 C C . ARG A 1 86 ? -8.467 -10.620 17.050 1.00 92.56 86 ARG A C 1
ATOM 660 O O . ARG A 1 86 ? -9.193 -11.602 16.961 1.00 92.56 86 ARG A O 1
ATOM 667 N N . PHE A 1 87 ? -8.861 -9.397 16.693 1.00 92.56 87 PHE A N 1
ATOM 668 C CA . PHE A 1 87 ? -10.246 -9.086 16.314 1.00 92.56 87 PHE A CA 1
ATOM 669 C C . PHE A 1 87 ? -10.523 -9.152 14.805 1.00 92.56 87 PHE A C 1
ATOM 671 O O . PHE A 1 87 ? -11.671 -9.374 14.427 1.00 92.56 87 PHE A O 1
ATOM 678 N N . TYR A 1 88 ? -9.505 -9.000 13.950 1.00 91.75 88 TYR A N 1
ATOM 679 C CA . TYR A 1 88 ? -9.644 -8.988 12.483 1.00 91.75 88 TYR A CA 1
ATOM 680 C C . TYR A 1 88 ? -8.832 -10.079 11.770 1.00 91.75 88 TYR A C 1
ATOM 682 O O . TYR A 1 88 ? -8.929 -10.205 10.552 1.00 91.75 88 TYR A O 1
ATOM 690 N N . GLY A 1 89 ? -8.002 -10.839 12.495 1.00 92.94 89 GLY A N 1
ATOM 691 C CA . GLY A 1 89 ? -7.079 -11.818 11.909 1.00 92.94 89 GLY A CA 1
ATOM 692 C C . GLY A 1 89 ? -5.849 -11.206 11.222 1.00 92.94 89 GLY A C 1
ATOM 693 O O . GLY A 1 89 ? -5.022 -11.952 10.704 1.00 92.94 89 GLY A O 1
ATOM 694 N N . ASP A 1 90 ? -5.700 -9.879 11.249 1.00 91.88 90 ASP A N 1
ATOM 695 C CA . ASP A 1 90 ? -4.703 -9.126 10.482 1.00 91.88 90 ASP A CA 1
ATOM 696 C C . ASP A 1 90 ? -4.126 -7.975 11.337 1.00 91.88 90 ASP A C 1
ATOM 698 O O . ASP A 1 90 ? -4.883 -7.088 11.750 1.00 91.88 90 ASP A O 1
ATOM 702 N N . PRO A 1 91 ? -2.809 -7.956 11.630 1.00 93.69 91 PRO A N 1
ATOM 703 C CA . PRO A 1 91 ? -2.183 -6.909 12.435 1.00 93.69 91 PRO A CA 1
ATOM 704 C C . PRO A 1 91 ? -2.072 -5.562 11.706 1.00 93.69 91 PRO A C 1
ATOM 706 O O . PRO A 1 91 ? -2.023 -4.522 12.367 1.00 93.69 91 PRO A O 1
ATOM 709 N N . GLU A 1 92 ? -2.059 -5.538 10.369 1.00 90.69 92 GLU A N 1
ATOM 710 C CA . GLU A 1 92 ? -1.942 -4.301 9.584 1.00 90.69 92 GLU A CA 1
ATOM 711 C C . GLU A 1 92 ? -3.216 -3.452 9.720 1.00 90.69 92 GLU A C 1
ATOM 713 O O . GLU A 1 92 ? -3.147 -2.221 9.757 1.00 90.69 92 GLU A O 1
ATOM 718 N N . LYS A 1 93 ? -4.373 -4.097 9.934 1.00 92.06 93 LYS A N 1
ATOM 719 C CA . LYS A 1 93 ? -5.677 -3.462 10.216 1.00 92.06 93 LYS A CA 1
ATOM 720 C C . LYS A 1 93 ? -5.762 -2.757 11.583 1.00 92.06 93 LYS A C 1
ATOM 722 O O . LYS A 1 93 ? -6.812 -2.227 11.945 1.00 92.06 93 LYS A O 1
ATOM 727 N N . ALA A 1 94 ? -4.648 -2.636 12.310 1.00 93.75 94 ALA A N 1
ATOM 728 C CA . ALA A 1 94 ? -4.486 -1.777 13.491 1.00 93.75 94 ALA A CA 1
ATOM 729 C C . ALA A 1 94 ? -4.937 -0.321 13.277 1.00 93.75 94 ALA A C 1
ATOM 731 O O . ALA A 1 94 ? -5.366 0.339 14.226 1.00 93.75 94 ALA A O 1
ATOM 732 N N . TRP A 1 95 ? -4.876 0.180 12.039 1.00 93.06 95 TRP A N 1
ATOM 733 C CA . TRP A 1 95 ? -5.354 1.520 11.698 1.00 93.06 95 TRP A CA 1
ATOM 734 C C . TRP A 1 95 ? -6.861 1.703 11.925 1.00 93.06 95 TRP A C 1
ATOM 736 O O . TRP A 1 95 ? -7.265 2.791 12.314 1.00 93.06 95 TRP A O 1
ATOM 746 N N . ILE A 1 96 ? -7.674 0.648 11.789 1.00 92.81 96 ILE A N 1
ATOM 747 C CA . ILE A 1 96 ? -9.132 0.711 11.992 1.00 92.81 96 ILE A CA 1
ATOM 748 C C . ILE A 1 96 ? -9.451 1.018 13.461 1.00 92.81 96 ILE A C 1
ATOM 750 O O . ILE A 1 96 ? -10.310 1.844 13.755 1.00 92.81 96 ILE A O 1
ATOM 754 N N . ILE A 1 97 ? -8.717 0.399 14.395 1.00 94.19 97 ILE A N 1
ATOM 755 C CA . ILE A 1 97 ? -8.851 0.669 15.837 1.00 94.19 97 ILE A CA 1
ATOM 756 C C . ILE A 1 97 ? -8.341 2.080 16.165 1.00 94.19 97 ILE A C 1
ATOM 758 O O . ILE A 1 97 ? -8.950 2.775 16.976 1.00 94.19 97 ILE A O 1
ATOM 762 N N . ALA A 1 98 ? -7.251 2.518 15.527 1.00 93.75 98 ALA A N 1
ATOM 763 C CA . ALA A 1 98 ? -6.702 3.857 15.731 1.00 93.75 98 ALA A CA 1
ATOM 764 C C . ALA A 1 98 ? -7.663 4.961 15.263 1.00 93.75 98 ALA A C 1
ATOM 766 O O . ALA A 1 98 ? -7.942 5.887 16.020 1.00 93.75 98 ALA A O 1
ATOM 767 N N . GLU A 1 99 ? -8.193 4.851 14.044 1.00 92.06 99 GLU A N 1
ATOM 768 C CA . GLU A 1 99 ? -9.078 5.854 13.442 1.00 92.06 99 GLU A CA 1
ATOM 769 C C . GLU A 1 99 ? -10.460 5.869 14.119 1.00 92.06 99 GLU A C 1
ATOM 771 O O . GLU A 1 99 ? -10.981 6.947 14.392 1.00 92.06 99 GLU A O 1
ATOM 776 N N . ALA A 1 100 ? -11.006 4.712 14.522 1.00 91.81 100 ALA A N 1
ATOM 777 C CA . ALA A 1 100 ? -12.276 4.629 15.258 1.00 91.81 100 ALA A CA 1
ATOM 778 C C . ALA A 1 100 ? -12.242 5.217 16.688 1.00 91.81 100 ALA A C 1
ATOM 780 O O . ALA A 1 100 ? -13.298 5.394 17.292 1.00 91.81 100 ALA A O 1
ATOM 781 N N . ASN A 1 101 ? -11.055 5.507 17.236 1.00 94.00 101 ASN A N 1
ATOM 782 C CA . ASN A 1 101 ? -10.868 6.054 18.589 1.00 94.00 101 ASN A CA 1
ATOM 783 C C . ASN A 1 101 ? -9.980 7.316 18.616 1.00 94.00 101 ASN A C 1
ATOM 785 O O . ASN A 1 101 ? -9.534 7.718 19.688 1.00 94.00 101 ASN A O 1
ATOM 789 N N . GLU A 1 102 ? -9.694 7.922 17.456 1.00 91.88 102 GLU A N 1
ATOM 790 C CA . GLU A 1 102 ? -8.829 9.110 17.302 1.00 91.88 102 GLU A CA 1
ATOM 791 C C . GLU A 1 102 ? -7.433 8.972 17.977 1.00 91.88 102 GLU A C 1
ATOM 793 O O . GLU A 1 102 ? -6.873 9.935 18.505 1.00 91.88 102 GLU A O 1
ATOM 798 N N . LEU A 1 103 ? -6.846 7.764 17.981 1.00 89.69 103 LEU A N 1
ATOM 799 C CA . LEU A 1 103 ? -5.646 7.452 18.775 1.00 89.69 103 LEU A CA 1
ATOM 800 C C . LEU A 1 103 ? -4.349 8.040 18.206 1.00 89.69 103 LEU A C 1
ATOM 802 O O . LEU A 1 103 ? -3.922 7.697 17.102 1.00 89.69 103 LEU A O 1
ATOM 806 N N . ALA A 1 104 ? -3.639 8.794 19.047 1.00 83.00 104 ALA A N 1
ATOM 807 C CA . ALA A 1 104 ? -2.214 9.090 18.872 1.00 83.00 104 ALA A CA 1
ATOM 808 C C . ALA A 1 104 ? -1.304 8.062 19.579 1.00 83.00 104 ALA A C 1
ATOM 810 O O . ALA A 1 104 ? -0.242 7.713 19.066 1.00 83.00 104 ALA A O 1
ATOM 811 N N . VAL A 1 105 ? -1.721 7.577 20.754 1.00 87.12 105 VAL A N 1
ATOM 812 C CA . VAL A 1 105 ? -1.015 6.606 21.610 1.00 87.12 105 VAL A CA 1
ATOM 813 C C . VAL A 1 105 ? -2.051 5.637 22.195 1.00 87.12 105 VAL A C 1
ATOM 815 O O . VAL A 1 105 ? -3.230 5.976 22.291 1.00 87.12 105 VAL A O 1
ATOM 818 N N . LEU A 1 106 ? -1.614 4.426 22.548 1.00 91.94 106 LEU A N 1
ATOM 819 C CA . LEU A 1 106 ? -2.419 3.394 23.201 1.00 91.94 106 LEU A CA 1
ATOM 820 C C . LEU A 1 106 ? -2.010 3.286 24.679 1.00 91.94 106 LEU A C 1
ATOM 822 O O . LEU A 1 106 ? -0.852 2.971 24.958 1.00 91.94 106 LEU A O 1
ATOM 826 N N . GLU A 1 107 ? -2.933 3.519 25.614 1.00 92.44 107 GLU A N 1
ATOM 827 C CA . GLU A 1 107 ? -2.626 3.561 27.054 1.00 92.44 107 GLU A CA 1
ATOM 828 C C . GLU A 1 107 ? -3.293 2.417 27.850 1.00 92.44 107 GLU A C 1
ATOM 830 O O . GLU A 1 107 ? -4.469 2.121 27.639 1.00 92.44 107 GLU A O 1
ATOM 835 N N . PRO A 1 108 ? -2.597 1.760 28.801 1.00 93.19 108 PRO A N 1
ATOM 836 C CA . PRO A 1 108 ? -3.209 0.743 29.660 1.00 93.19 108 PRO A CA 1
ATOM 837 C C . PRO A 1 108 ? -4.361 1.305 30.504 1.00 93.19 108 PRO A C 1
ATOM 839 O O . PRO A 1 108 ? -4.215 2.334 31.157 1.00 93.19 108 PRO A O 1
ATOM 842 N N . GLY A 1 109 ? -5.492 0.600 30.535 1.00 91.38 109 GLY A N 1
ATOM 843 C CA . GLY A 1 109 ? -6.727 1.044 31.188 1.00 91.38 109 GLY A CA 1
ATOM 844 C C . GLY A 1 109 ? -7.638 1.904 30.302 1.00 91.38 109 GLY A C 1
ATOM 845 O O . GLY A 1 109 ? -8.790 2.128 30.670 1.00 91.38 109 GLY A O 1
ATOM 846 N N . GLN A 1 110 ? -7.171 2.345 29.129 1.00 94.00 110 GLN A N 1
ATOM 847 C CA . GLN A 1 110 ? -7.994 3.054 28.150 1.00 94.00 110 GLN A CA 1
ATOM 848 C C . GLN A 1 110 ? -9.135 2.161 27.643 1.00 94.00 110 GLN A C 1
ATOM 850 O O . GLN A 1 110 ? -8.939 0.971 27.391 1.00 94.00 110 GLN A O 1
ATOM 855 N N . VAL A 1 111 ? -10.321 2.746 27.463 1.00 94.56 111 VAL A N 1
ATOM 856 C CA . VAL A 1 111 ? -11.467 2.088 26.821 1.00 94.56 111 VAL A CA 1
ATOM 857 C C . VAL A 1 111 ? -11.454 2.405 25.326 1.00 94.56 111 VAL A C 1
ATOM 859 O O . VAL A 1 111 ? -11.377 3.573 24.948 1.00 94.56 111 VAL A O 1
ATOM 862 N N . LEU A 1 112 ? -11.558 1.373 24.491 1.00 95.69 112 LEU A N 1
ATOM 863 C CA . LEU A 1 112 ? -11.634 1.456 23.031 1.00 95.69 112 LEU A CA 1
ATOM 864 C C . LEU A 1 112 ? -12.956 0.892 22.506 1.00 95.69 112 LEU A C 1
ATOM 866 O O . LEU A 1 112 ? -13.475 -0.084 23.044 1.00 95.69 112 LEU A O 1
ATOM 870 N N . VAL A 1 113 ? -13.435 1.441 21.393 1.00 94.44 113 VAL A N 1
ATOM 871 C CA . VAL A 1 113 ? -14.437 0.841 20.505 1.00 94.44 113 VAL A CA 1
ATOM 872 C C . VAL A 1 113 ? -13.707 0.134 19.362 1.00 94.44 113 VAL A C 1
ATOM 874 O O . VAL A 1 113 ? -12.954 0.758 18.620 1.00 94.44 113 VAL A O 1
ATOM 877 N N . ILE A 1 114 ? -13.918 -1.167 19.197 1.00 94.69 114 ILE A N 1
ATOM 878 C CA . ILE A 1 114 ? -13.295 -1.992 18.155 1.00 94.69 114 ILE A CA 1
ATOM 879 C C . ILE A 1 114 ? -14.398 -2.422 17.171 1.00 94.69 114 ILE A C 1
ATOM 881 O O . ILE A 1 114 ? -15.225 -3.260 17.544 1.00 94.69 114 ILE A O 1
ATOM 885 N N . PRO A 1 115 ? -14.476 -1.845 15.953 1.00 93.44 115 PRO A N 1
ATOM 886 C CA . PRO A 1 115 ? -15.527 -2.171 14.987 1.00 93.44 115 PRO A CA 1
ATOM 887 C C . PRO A 1 115 ? -15.379 -3.584 14.403 1.00 93.44 115 PRO A C 1
ATOM 889 O O . PRO A 1 115 ? -14.498 -3.842 13.593 1.00 93.44 115 PRO A O 1
ATOM 892 N N . LEU A 1 116 ? -16.278 -4.498 14.777 1.00 90.88 116 LEU A N 1
ATOM 893 C CA . LEU A 1 116 ? -16.365 -5.854 14.212 1.00 90.88 116 LEU A CA 1
ATOM 894 C C . LEU A 1 116 ? -16.945 -5.873 12.792 1.00 90.88 116 LEU A C 1
ATOM 896 O O . LEU A 1 116 ? -16.741 -6.834 12.055 1.00 90.88 116 LEU A O 1
ATOM 900 N N . ARG A 1 117 ? -17.670 -4.818 12.407 1.00 86.19 117 ARG A N 1
ATOM 901 C CA . ARG A 1 117 ? -18.008 -4.529 11.011 1.00 86.19 117 ARG A CA 1
ATOM 902 C C . ARG A 1 117 ? -17.305 -3.255 10.592 1.00 86.19 117 ARG A C 1
ATOM 904 O O . ARG A 1 117 ? -17.235 -2.300 11.364 1.00 86.19 117 ARG A O 1
ATOM 911 N N . PHE A 1 118 ? -16.820 -3.238 9.359 1.00 76.56 118 PHE A N 1
ATOM 912 C CA . PHE A 1 118 ? -16.083 -2.101 8.843 1.00 76.56 118 PHE A CA 1
ATOM 913 C C . PHE A 1 118 ? -16.973 -0.851 8.722 1.00 76.56 118 PHE A C 1
ATOM 915 O O . PHE A 1 118 ? -17.990 -0.896 8.023 1.00 76.56 118 PHE A O 1
ATOM 922 N N . PRO A 1 119 ? -16.617 0.274 9.370 1.00 70.75 119 PRO A N 1
ATOM 923 C CA . PRO A 1 119 ? -17.341 1.520 9.190 1.00 70.75 119 PRO A CA 1
ATOM 924 C C . PRO A 1 119 ? -17.038 2.096 7.803 1.00 70.75 119 PRO A C 1
ATOM 926 O O . PRO A 1 119 ? -15.880 2.200 7.411 1.00 70.75 119 PRO A O 1
ATOM 929 N N . ASN A 1 120 ? -18.087 2.513 7.090 1.00 84.44 120 ASN A N 1
ATOM 930 C CA . ASN A 1 120 ? -17.999 3.276 5.841 1.00 84.44 120 ASN A CA 1
ATOM 931 C C . ASN A 1 120 ? -17.055 2.681 4.760 1.00 84.44 120 ASN A C 1
ATOM 933 O O . ASN A 1 120 ? -16.090 3.336 4.360 1.00 84.44 120 ASN A O 1
ATOM 937 N N . PRO A 1 121 ? -17.320 1.464 4.246 1.00 87.75 121 PRO A N 1
ATOM 938 C CA . PRO A 1 121 ? -16.394 0.758 3.356 1.00 87.75 121 PRO A CA 1
ATOM 939 C C . PRO A 1 121 ? -16.181 1.407 1.977 1.00 87.75 121 PRO A C 1
ATOM 941 O O . PRO A 1 121 ? -15.270 0.987 1.281 1.00 87.75 121 PRO A O 1
ATOM 944 N N . GLY A 1 122 ? -16.973 2.420 1.596 1.00 87.50 122 GLY A N 1
ATOM 945 C CA . GLY A 1 122 ? -16.770 3.235 0.385 1.00 87.50 122 GLY A CA 1
ATOM 946 C C . GLY A 1 122 ? -16.401 4.702 0.658 1.00 87.50 122 GLY A C 1
ATOM 947 O O . GLY A 1 122 ? -16.492 5.533 -0.242 1.00 87.50 122 GLY A O 1
ATOM 948 N N . GLY A 1 123 ? -16.052 5.060 1.902 1.00 92.25 123 GLY A N 1
ATOM 949 C CA . GLY A 1 123 ? -15.551 6.395 2.259 1.00 92.25 123 GLY A CA 1
ATOM 950 C C . GLY A 1 123 ? -16.504 7.563 1.964 1.00 92.25 123 GLY A C 1
ATOM 951 O O . GLY A 1 123 ? -16.046 8.648 1.605 1.00 92.25 123 GLY A O 1
ATOM 952 N N . LEU A 1 124 ? -17.820 7.365 2.090 1.00 92.44 124 LEU A N 1
ATOM 953 C CA . LEU A 1 124 ? -18.844 8.392 1.862 1.00 92.44 124 LEU A CA 1
ATOM 954 C C . LEU A 1 124 ? -19.188 9.140 3.158 1.00 92.44 124 LEU A C 1
ATOM 956 O O . LEU A 1 124 ? -19.399 8.527 4.202 1.00 92.44 124 LEU A O 1
ATOM 960 N N . PHE A 1 125 ? -19.287 10.466 3.104 1.00 90.00 125 PHE A N 1
ATOM 961 C CA . PHE A 1 125 ? -19.583 11.320 4.257 1.00 90.00 125 PHE A CA 1
ATOM 962 C C . PHE A 1 125 ? -20.714 12.306 3.932 1.00 90.00 125 PHE A C 1
ATOM 964 O O . PHE A 1 125 ? -21.032 12.559 2.772 1.00 90.00 125 PHE A O 1
ATOM 971 N N . VAL A 1 126 ? -21.328 12.897 4.961 1.00 91.31 126 VAL A N 1
ATOM 972 C CA . VAL A 1 126 ? -22.436 13.863 4.788 1.00 91.31 126 VAL A CA 1
ATOM 973 C C . VAL A 1 126 ? -21.980 15.134 4.050 1.00 91.31 126 VAL A C 1
ATOM 975 O O . VAL A 1 126 ? -22.785 15.807 3.411 1.00 91.31 126 VAL A O 1
ATOM 978 N N . ASP A 1 127 ? -20.689 15.460 4.126 1.00 93.56 127 ASP A N 1
ATOM 979 C CA . ASP A 1 127 ? -20.049 16.640 3.545 1.00 93.56 127 ASP A CA 1
ATOM 980 C C . ASP A 1 127 ? -19.032 16.331 2.425 1.00 93.56 127 ASP A C 1
ATOM 982 O O . ASP A 1 127 ? -18.383 17.255 1.927 1.00 93.56 127 ASP A O 1
ATOM 986 N N . GLY A 1 128 ? -18.906 15.074 1.977 1.00 94.06 128 GLY A N 1
ATOM 987 C CA . GLY A 1 128 ? -18.003 14.712 0.879 1.00 94.06 128 GLY A CA 1
ATOM 988 C C . GLY A 1 128 ? -17.737 13.214 0.720 1.00 94.06 128 GLY A C 1
ATOM 989 O O . GLY A 1 128 ? -18.526 12.370 1.131 1.00 94.06 128 GLY A O 1
ATOM 990 N N . TYR A 1 129 ? -16.603 12.887 0.106 1.00 94.00 129 TYR A N 1
ATOM 991 C CA . TYR A 1 129 ? -16.127 11.521 -0.116 1.00 94.00 129 TYR A CA 1
ATOM 992 C C . TYR A 1 129 ? -14.602 11.463 0.035 1.00 94.00 129 TYR A C 1
ATOM 994 O O . TYR A 1 129 ? -13.903 12.459 -0.171 1.00 94.00 129 TYR A O 1
ATOM 1002 N N . GLN A 1 130 ? -14.084 10.296 0.407 1.00 94.81 130 GLN A N 1
ATOM 1003 C CA . GLN A 1 130 ? -12.653 10.014 0.489 1.00 94.81 130 GLN A CA 1
ATOM 1004 C C . GLN A 1 130 ? -12.036 10.000 -0.915 1.00 94.81 130 GLN A C 1
ATOM 1006 O O . GLN A 1 130 ? -12.580 9.405 -1.844 1.00 94.81 130 GLN A O 1
ATOM 1011 N N . VAL A 1 131 ? -10.884 10.652 -1.069 1.00 94.31 131 VAL A N 1
ATOM 1012 C CA . VAL A 1 131 ? -10.111 10.662 -2.317 1.00 94.31 131 VAL A CA 1
ATOM 1013 C C . VAL A 1 131 ? -8.838 9.860 -2.093 1.00 94.31 131 VAL A C 1
ATOM 1015 O O . VAL A 1 131 ? -8.072 10.167 -1.181 1.00 94.31 131 VAL A O 1
ATOM 1018 N N . VAL A 1 132 ? -8.612 8.852 -2.933 1.00 95.75 132 VAL A N 1
ATOM 1019 C CA . VAL A 1 132 ? -7.384 8.050 -2.938 1.00 95.75 132 VAL A CA 1
ATOM 1020 C C . VAL A 1 132 ? -6.495 8.547 -4.071 1.00 95.75 132 VAL A C 1
ATOM 1022 O O . VAL A 1 132 ? -6.915 8.572 -5.227 1.00 95.75 132 VAL A O 1
ATOM 1025 N N . SER A 1 133 ? -5.266 8.944 -3.751 1.00 97.56 133 SER A N 1
ATOM 1026 C CA . SER A 1 133 ? -4.263 9.279 -4.766 1.00 97.56 133 SER A CA 1
ATOM 1027 C C . SER A 1 133 ? -3.597 8.005 -5.277 1.00 97.56 133 SER A C 1
ATOM 1029 O O . SER A 1 133 ? -3.168 7.184 -4.469 1.00 97.56 133 SER A O 1
ATOM 1031 N N . ILE A 1 134 ? -3.458 7.869 -6.595 1.00 98.44 134 ILE A N 1
ATOM 1032 C CA . ILE A 1 134 ? -2.655 6.821 -7.236 1.00 98.44 134 ILE A CA 1
ATOM 1033 C C . ILE A 1 134 ? -1.386 7.488 -7.776 1.00 98.44 134 ILE A C 1
ATOM 1035 O O . ILE A 1 134 ? -1.469 8.493 -8.482 1.00 98.44 134 ILE A O 1
ATOM 1039 N N . LEU A 1 135 ? -0.220 6.971 -7.393 1.00 98.50 135 LEU A N 1
ATOM 1040 C CA . LEU A 1 135 ? 1.096 7.442 -7.828 1.00 98.50 135 LEU A CA 1
ATOM 1041 C C . LEU A 1 135 ? 1.741 6.374 -8.709 1.00 98.50 135 LEU A C 1
ATOM 1043 O O . LEU A 1 135 ? 1.786 5.210 -8.311 1.00 98.50 135 LEU A O 1
ATOM 1047 N N . THR A 1 136 ? 2.256 6.768 -9.871 1.00 98.38 136 THR A N 1
ATOM 1048 C CA . THR A 1 136 ? 2.796 5.844 -10.878 1.00 98.38 136 THR A CA 1
ATOM 1049 C C . THR A 1 136 ? 4.257 6.154 -11.176 1.00 98.38 136 THR A C 1
ATOM 1051 O O . THR A 1 136 ? 4.635 7.308 -11.382 1.00 98.38 136 THR A O 1
ATOM 1054 N N . TYR A 1 137 ? 5.072 5.104 -11.176 1.00 98.50 137 TYR A N 1
ATOM 1055 C CA . TYR A 1 137 ? 6.511 5.108 -11.438 1.00 98.50 137 TYR A CA 1
ATOM 1056 C C . TYR A 1 137 ? 6.834 3.978 -12.431 1.00 98.50 137 TYR A C 1
ATOM 1058 O O . TYR A 1 137 ? 5.997 3.106 -12.644 1.00 98.50 137 TYR A O 1
ATOM 1066 N N . HIS A 1 138 ? 8.022 3.957 -13.039 1.00 97.56 138 HIS A N 1
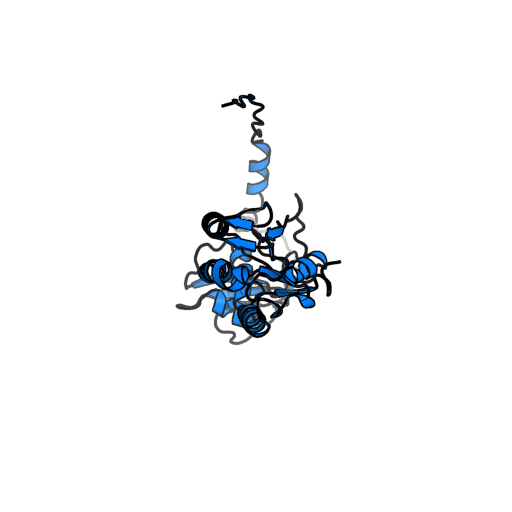ATOM 1067 C CA . HIS A 1 138 ? 8.449 2.840 -13.906 1.00 97.56 138 HIS A CA 1
ATOM 1068 C C . HIS A 1 138 ? 9.878 2.389 -13.548 1.00 97.56 138 HIS A C 1
ATOM 1070 O O . HIS A 1 138 ? 10.103 1.278 -13.076 1.00 97.56 138 HIS A O 1
ATOM 1076 N N . HIS A 1 139 ? 10.859 3.287 -13.703 1.00 95.75 139 HIS A N 1
ATOM 1077 C CA . HIS A 1 139 ? 12.283 3.002 -13.495 1.00 95.75 139 HIS A CA 1
ATOM 1078 C C . HIS A 1 139 ? 12.901 3.923 -12.430 1.00 95.75 139 HIS A C 1
ATOM 1080 O O . HIS A 1 139 ? 12.522 5.088 -12.328 1.00 95.75 139 HIS A O 1
ATOM 1086 N N . PHE A 1 140 ? 13.909 3.452 -11.688 1.00 98.06 140 PHE A N 1
ATOM 1087 C CA . PHE A 1 140 ? 14.635 4.247 -10.685 1.00 98.06 140 PHE A CA 1
ATOM 1088 C C . PHE A 1 140 ? 16.144 4.305 -10.959 1.00 98.06 140 PHE A C 1
ATOM 1090 O O . PHE A 1 140 ? 16.737 3.322 -11.395 1.00 98.06 140 PHE A O 1
ATOM 1097 N N . SER A 1 141 ? 16.787 5.449 -10.702 1.00 97.56 141 SER A N 1
ATOM 1098 C CA . SER A 1 141 ? 18.237 5.630 -10.910 1.00 97.56 141 SER A CA 1
ATOM 1099 C C . SER A 1 141 ? 18.815 6.791 -10.091 1.00 97.56 141 SER A C 1
ATOM 1101 O O . SER A 1 141 ? 18.085 7.670 -9.642 1.00 97.56 141 SER A O 1
ATOM 1103 N N . ASN A 1 142 ? 20.145 6.850 -9.964 1.00 96.06 142 ASN A N 1
ATOM 1104 C CA . ASN A 1 142 ? 20.864 8.067 -9.557 1.00 96.06 142 ASN A CA 1
ATOM 1105 C C . ASN A 1 142 ? 20.955 9.107 -10.692 1.00 96.06 142 ASN A C 1
ATOM 1107 O O . ASN A 1 142 ? 21.122 10.296 -10.436 1.00 96.06 142 ASN A O 1
ATOM 1111 N N . GLN A 1 143 ? 20.873 8.665 -11.951 1.00 93.62 143 GLN A N 1
ATOM 1112 C CA . GLN A 1 143 ? 20.937 9.508 -13.147 1.00 93.62 143 GLN A CA 1
ATOM 1113 C C . GLN A 1 143 ? 19.847 9.071 -14.129 1.00 93.62 143 GLN A C 1
ATOM 1115 O O . GLN A 1 143 ? 19.832 7.923 -14.575 1.00 93.62 143 GLN A O 1
ATOM 1120 N N . CYS A 1 144 ? 18.926 9.978 -14.451 1.00 93.69 144 CYS A N 1
ATOM 1121 C CA . CYS A 1 144 ? 17.786 9.702 -15.321 1.00 93.69 144 CYS A CA 1
ATOM 1122 C C . CYS A 1 144 ? 17.949 10.365 -16.692 1.00 93.69 144 CYS A C 1
ATOM 1124 O O . CYS A 1 144 ? 18.247 11.553 -16.786 1.00 93.69 144 CYS A O 1
ATOM 1126 N N . SER A 1 145 ? 17.743 9.577 -17.749 1.00 89.06 145 SER A N 1
ATOM 1127 C CA . SER A 1 145 ? 17.892 9.972 -19.157 1.00 89.06 145 SER A CA 1
ATOM 1128 C C . SER A 1 145 ? 16.562 10.235 -19.876 1.00 89.06 145 SER A C 1
ATOM 1130 O O . SER A 1 145 ? 16.564 10.717 -21.007 1.00 89.06 145 SER A O 1
ATOM 1132 N N . ASN A 1 146 ? 15.429 9.923 -19.242 1.00 93.06 146 ASN A N 1
ATOM 1133 C CA . ASN A 1 146 ? 14.079 10.093 -19.780 1.00 93.06 146 ASN A CA 1
ATOM 1134 C C . ASN A 1 146 ? 13.087 10.486 -18.663 1.00 93.06 146 ASN A C 1
ATOM 1136 O O . ASN A 1 146 ? 13.451 10.532 -17.489 1.00 93.06 146 ASN A O 1
ATOM 1140 N N . THR A 1 147 ? 11.834 10.758 -19.033 1.00 92.12 147 THR A N 1
ATOM 1141 C CA . THR A 1 147 ? 10.761 11.215 -18.128 1.00 92.12 147 THR A CA 1
ATOM 1142 C C . THR A 1 147 ? 10.081 10.116 -17.304 1.00 92.12 147 THR A C 1
ATOM 1144 O O . THR A 1 147 ? 9.306 10.447 -16.414 1.00 92.12 147 THR A O 1
ATOM 1147 N N . LEU A 1 148 ? 10.334 8.837 -17.599 1.00 94.19 148 LEU A N 1
ATOM 1148 C CA . LEU A 1 148 ? 9.764 7.675 -16.892 1.00 94.19 148 LEU A CA 1
ATOM 1149 C C . LEU A 1 148 ? 10.695 7.173 -15.768 1.00 94.19 148 LEU A C 1
ATOM 1151 O O . LEU A 1 148 ? 10.301 6.395 -14.899 1.00 94.19 148 LEU A O 1
ATOM 1155 N N . CYS A 1 149 ? 11.942 7.646 -15.776 1.00 96.88 149 CYS A N 1
ATOM 1156 C CA . CYS A 1 149 ? 12.924 7.415 -14.734 1.00 96.88 149 CYS A CA 1
ATOM 1157 C C . CYS A 1 149 ? 12.751 8.415 -13.581 1.00 96.88 149 CYS A C 1
ATOM 1159 O O . CYS A 1 149 ? 12.831 9.629 -13.771 1.00 96.88 149 CYS A O 1
ATOM 1161 N N . MET A 1 150 ? 12.579 7.892 -12.369 1.00 98.06 150 MET A N 1
ATOM 1162 C CA . MET A 1 150 ? 12.514 8.648 -11.124 1.00 98.06 150 MET A CA 1
ATOM 1163 C C . MET A 1 150 ? 13.890 8.675 -10.429 1.00 98.06 150 MET A C 1
ATOM 1165 O O . MET A 1 150 ? 14.439 7.611 -10.117 1.00 98.06 150 MET A O 1
ATOM 1169 N N . PRO A 1 151 ? 14.460 9.861 -10.137 1.00 98.19 151 PRO A N 1
ATOM 1170 C CA . PRO A 1 151 ? 15.670 9.973 -9.328 1.00 98.19 151 PRO A CA 1
ATOM 1171 C C . PRO A 1 151 ? 15.460 9.387 -7.926 1.00 98.19 151 PRO A C 1
ATOM 1173 O O . PRO A 1 151 ? 14.536 9.778 -7.210 1.00 98.19 151 PRO A O 1
ATOM 1176 N N . ILE A 1 152 ? 16.323 8.459 -7.512 1.00 98.25 152 ILE A N 1
ATOM 1177 C CA . ILE A 1 152 ? 16.109 7.653 -6.300 1.00 98.25 152 ILE A CA 1
ATOM 1178 C C . ILE A 1 152 ? 16.114 8.478 -5.001 1.00 98.25 152 ILE A C 1
ATOM 1180 O O . ILE A 1 152 ? 15.363 8.175 -4.074 1.00 98.25 152 ILE A O 1
ATOM 1184 N N . GLU A 1 153 ? 16.887 9.567 -4.945 1.00 98.12 153 GLU A N 1
ATOM 1185 C CA . GLU A 1 153 ? 16.859 10.509 -3.817 1.00 98.12 153 GLU A CA 1
ATOM 1186 C C . GLU A 1 153 ? 15.496 11.215 -3.701 1.00 98.12 153 GLU A C 1
ATOM 1188 O O . GLU A 1 153 ? 14.965 11.373 -2.603 1.00 98.12 153 GLU A O 1
ATOM 1193 N N . GLU A 1 154 ? 14.887 11.594 -4.826 1.00 98.31 154 GLU A N 1
ATOM 1194 C CA . GLU A 1 154 ? 13.587 12.268 -4.839 1.00 98.31 154 GLU A CA 1
ATOM 1195 C C . GLU A 1 154 ? 12.438 11.284 -4.561 1.00 98.31 154 GLU A C 1
ATOM 1197 O O . GLU A 1 154 ? 11.521 11.626 -3.817 1.00 98.31 154 GLU A O 1
ATOM 1202 N N . PHE A 1 155 ? 12.535 10.022 -5.002 1.00 98.69 155 PHE A N 1
ATOM 1203 C CA . PHE A 1 155 ? 11.641 8.959 -4.521 1.00 98.69 155 PHE A CA 1
ATOM 1204 C C . PHE A 1 155 ? 11.745 8.771 -2.998 1.00 98.69 155 PHE A C 1
ATOM 1206 O O . PHE A 1 155 ? 10.727 8.736 -2.307 1.00 98.69 155 PHE A O 1
ATOM 1213 N N . SER A 1 156 ? 12.964 8.732 -2.447 1.00 98.75 156 SER A N 1
ATOM 1214 C CA . SER A 1 156 ? 13.191 8.660 -0.996 1.00 98.75 156 SER A CA 1
ATOM 1215 C C . SER A 1 156 ? 12.534 9.831 -0.253 1.00 98.75 156 SER A C 1
ATOM 1217 O O . SER A 1 156 ? 11.808 9.633 0.724 1.00 98.75 156 SER A O 1
ATOM 1219 N N . ARG A 1 157 ? 12.690 11.057 -0.770 1.00 98.75 157 ARG A N 1
ATOM 1220 C CA . ARG A 1 157 ? 12.054 12.275 -0.236 1.00 98.75 157 ARG A CA 1
ATOM 1221 C C . ARG A 1 157 ? 10.524 12.215 -0.300 1.00 98.75 157 ARG A C 1
ATOM 1223 O O . ARG A 1 157 ? 9.870 12.619 0.663 1.00 98.75 157 ARG A O 1
ATOM 1230 N N . GLN A 1 158 ? 9.948 11.669 -1.372 1.00 98.69 158 GLN A N 1
ATOM 1231 C CA . GLN A 1 158 ? 8.501 11.454 -1.501 1.00 98.69 158 GLN A CA 1
ATOM 1232 C C . GLN A 1 158 ? 7.983 10.429 -0.485 1.00 98.69 158 GLN A C 1
ATOM 1234 O O . GLN A 1 158 ? 6.991 10.694 0.195 1.00 98.69 158 GLN A O 1
ATOM 1239 N N . MET A 1 159 ? 8.671 9.298 -0.304 1.00 98.75 159 MET A N 1
ATOM 1240 C CA . MET A 1 159 ? 8.279 8.285 0.685 1.00 98.75 159 MET A CA 1
ATOM 1241 C C . MET A 1 159 ? 8.401 8.812 2.124 1.00 98.75 159 MET A C 1
ATOM 1243 O O . MET A 1 159 ? 7.490 8.624 2.933 1.00 98.75 159 MET A O 1
ATOM 1247 N N . ALA A 1 160 ? 9.466 9.562 2.427 1.00 98.69 160 ALA A N 1
ATOM 1248 C CA . ALA A 1 160 ? 9.635 10.246 3.706 1.00 98.69 160 ALA A CA 1
ATOM 1249 C C . ALA A 1 160 ? 8.518 11.274 3.971 1.00 98.69 160 ALA A C 1
ATOM 1251 O O . ALA A 1 160 ? 8.004 11.349 5.090 1.00 98.69 160 ALA A O 1
ATOM 1252 N N . PHE A 1 161 ? 8.100 12.037 2.953 1.00 98.69 161 PHE A N 1
ATOM 1253 C CA . PHE A 1 161 ? 6.964 12.959 3.041 1.00 98.69 161 PHE A CA 1
ATOM 1254 C C . PHE A 1 161 ? 5.649 12.221 3.326 1.00 98.69 161 PHE A C 1
ATOM 1256 O O . PHE A 1 161 ? 4.956 12.575 4.280 1.00 98.69 161 PHE A O 1
ATOM 1263 N N . LEU A 1 162 ? 5.333 11.165 2.566 1.00 98.50 162 LEU A N 1
ATOM 1264 C CA . LEU A 1 162 ? 4.134 10.349 2.787 1.00 98.50 162 LEU A CA 1
ATOM 1265 C C . LEU A 1 162 ? 4.095 9.799 4.219 1.00 98.50 162 LEU A C 1
ATOM 1267 O O . LEU A 1 162 ? 3.082 9.941 4.906 1.00 98.50 162 LEU A O 1
ATOM 1271 N N . LYS A 1 163 ? 5.211 9.246 4.713 1.00 97.62 163 LYS A N 1
ATOM 1272 C CA . LYS A 1 163 ? 5.299 8.720 6.082 1.00 97.62 163 LYS A CA 1
ATOM 1273 C C . LYS A 1 163 ? 5.115 9.812 7.136 1.00 97.62 163 LYS A C 1
ATOM 1275 O O . LYS A 1 163 ? 4.354 9.611 8.082 1.00 97.62 163 LYS A O 1
ATOM 1280 N N . LYS A 1 164 ? 5.779 10.962 6.972 1.00 97.81 164 LYS A N 1
ATOM 1281 C CA . LYS A 1 164 ? 5.697 12.113 7.887 1.00 97.81 164 LYS A CA 1
ATOM 1282 C C . LYS A 1 164 ? 4.275 12.664 7.986 1.00 97.81 164 LYS A C 1
ATOM 1284 O O . LYS A 1 164 ? 3.806 12.947 9.083 1.00 97.81 164 LYS A O 1
ATOM 1289 N N . GLU A 1 165 ? 3.587 12.800 6.857 1.00 97.38 165 GLU A N 1
ATOM 1290 C CA . GLU A 1 165 ? 2.210 13.299 6.812 1.00 97.38 165 GLU A CA 1
ATOM 1291 C C . GLU A 1 165 ? 1.169 12.226 7.188 1.00 97.38 165 GLU A C 1
ATOM 1293 O O . GLU A 1 165 ? -0.032 12.498 7.151 1.00 97.38 165 GLU A O 1
ATOM 1298 N N . GLY A 1 166 ? 1.600 11.027 7.599 1.00 94.75 166 GLY A N 1
ATOM 1299 C CA . GLY A 1 166 ? 0.740 9.967 8.129 1.00 94.75 166 GLY A CA 1
ATOM 1300 C C . GLY A 1 166 ? -0.030 9.172 7.074 1.00 94.75 166 GLY A C 1
ATOM 1301 O O . GLY A 1 166 ? -1.064 8.593 7.402 1.00 94.75 166 GLY A O 1
ATOM 1302 N N . TYR A 1 167 ? 0.439 9.147 5.823 1.00 97.19 167 TYR A N 1
ATOM 1303 C CA . TYR A 1 167 ? -0.144 8.292 4.790 1.00 97.19 167 TYR A CA 1
ATOM 1304 C C . TYR A 1 167 ? 0.164 6.811 5.030 1.00 97.19 167 TYR A C 1
ATOM 1306 O O . TYR A 1 167 ? 1.206 6.439 5.580 1.00 97.19 167 TYR A O 1
ATOM 1314 N N . ARG A 1 168 ? -0.746 5.958 4.557 1.00 96.06 168 ARG A N 1
ATOM 1315 C CA . ARG A 1 168 ? -0.564 4.511 4.429 1.00 96.06 168 ARG A CA 1
ATOM 1316 C C . ARG A 1 168 ? -0.677 4.116 2.964 1.00 96.06 168 ARG A C 1
ATOM 1318 O O . ARG A 1 168 ? -1.625 4.511 2.289 1.00 96.06 168 ARG A O 1
ATOM 1325 N N . THR A 1 169 ? 0.287 3.336 2.490 1.00 97.81 169 THR A N 1
ATOM 1326 C CA . THR A 1 169 ? 0.232 2.752 1.149 1.00 97.81 169 THR A CA 1
ATOM 1327 C C . THR A 1 169 ? -0.771 1.612 1.090 1.00 97.81 169 THR A C 1
ATOM 1329 O O . THR A 1 169 ? -0.779 0.780 1.998 1.00 97.81 169 THR A O 1
ATOM 1332 N N . VAL A 1 170 ? -1.541 1.547 0.009 1.00 97.25 170 VAL A N 1
ATOM 1333 C CA . VAL A 1 170 ? -2.512 0.484 -0.276 1.00 97.25 170 VAL A CA 1
ATOM 1334 C C . VAL A 1 170 ? -2.251 -0.118 -1.660 1.00 97.25 170 VAL A C 1
ATOM 1336 O O . VAL A 1 170 ? -1.700 0.542 -2.545 1.00 97.25 170 VAL A O 1
ATOM 1339 N N . THR A 1 171 ? -2.619 -1.380 -1.833 1.00 97.81 171 THR A N 1
ATOM 1340 C CA . THR A 1 171 ? -2.577 -2.117 -3.107 1.00 97.81 171 THR A CA 1
ATOM 1341 C C . THR A 1 171 ? -3.774 -1.758 -3.994 1.00 97.81 171 THR A C 1
ATOM 1343 O O . THR A 1 171 ? -4.794 -1.261 -3.505 1.00 97.81 171 THR A O 1
ATOM 1346 N N . MET A 1 172 ? -3.692 -1.999 -5.305 1.00 98.12 172 MET A N 1
ATOM 1347 C CA . MET A 1 172 ? -4.808 -1.704 -6.211 1.00 98.12 172 MET A CA 1
ATOM 1348 C C . MET A 1 172 ? -6.020 -2.597 -5.939 1.00 98.12 172 MET A C 1
ATOM 1350 O O . MET A 1 172 ? -7.150 -2.128 -6.036 1.00 98.12 172 MET A O 1
ATOM 1354 N N . LYS A 1 173 ? -5.824 -3.834 -5.485 1.00 97.00 173 LYS A N 1
ATOM 1355 C CA . LYS A 1 173 ? -6.893 -4.710 -4.990 1.00 97.00 173 LYS A CA 1
ATOM 1356 C C . LYS A 1 173 ? -7.563 -4.205 -3.721 1.00 97.00 173 LYS A C 1
ATOM 1358 O O . LYS A 1 173 ? -8.771 -4.370 -3.583 1.00 97.00 173 LYS A O 1
ATOM 1363 N N . GLU A 1 174 ? -6.837 -3.568 -2.803 1.00 95.88 174 GLU A N 1
ATOM 1364 C CA . GLU A 1 174 ? -7.466 -2.855 -1.682 1.00 95.88 174 GLU A CA 1
ATOM 1365 C C . GLU A 1 174 ? -8.314 -1.679 -2.199 1.00 95.88 174 GLU A C 1
ATOM 1367 O O . GLU A 1 174 ? -9.453 -1.522 -1.765 1.00 95.88 174 GLU A O 1
ATOM 1372 N N . VAL A 1 175 ? -7.831 -0.921 -3.194 1.00 96.88 175 VAL A N 1
ATOM 1373 C CA . VAL A 1 175 ? -8.602 0.162 -3.841 1.00 96.88 175 VAL A CA 1
ATOM 1374 C C . VAL A 1 175 ? -9.850 -0.357 -4.570 1.00 96.88 175 VAL A C 1
ATOM 1376 O O . VAL A 1 175 ? -10.911 0.255 -4.462 1.00 96.88 175 VAL A O 1
ATOM 1379 N N . LEU A 1 176 ? -9.779 -1.500 -5.255 1.00 96.38 176 LEU A N 1
ATOM 1380 C CA . LEU A 1 176 ? -10.943 -2.132 -5.890 1.00 96.38 176 LEU A CA 1
ATOM 1381 C C . LEU A 1 176 ? -11.969 -2.595 -4.845 1.00 96.38 176 LEU A C 1
ATOM 1383 O O . LEU A 1 176 ? -13.148 -2.277 -4.956 1.00 96.38 176 LEU A O 1
ATOM 1387 N N . ARG A 1 177 ? -11.519 -3.253 -3.769 1.00 95.19 177 ARG A N 1
ATOM 1388 C CA . ARG A 1 177 ? -12.377 -3.703 -2.653 1.00 95.19 177 ARG A CA 1
ATOM 1389 C C . ARG A 1 177 ? -13.047 -2.545 -1.907 1.00 95.19 177 ARG A C 1
ATOM 1391 O O . ARG A 1 177 ? -14.104 -2.743 -1.315 1.00 95.19 177 ARG A O 1
ATOM 1398 N N . PHE A 1 178 ? -12.463 -1.353 -1.955 1.00 95.50 178 PHE A N 1
ATOM 1399 C CA . PHE A 1 178 ? -13.045 -0.113 -1.448 1.00 95.50 178 PHE A CA 1
ATOM 1400 C C . PHE A 1 178 ? -14.115 0.468 -2.383 1.00 95.50 178 PHE A C 1
ATOM 1402 O O . PHE A 1 178 ? -15.206 0.822 -1.938 1.00 95.50 178 PHE A O 1
ATOM 1409 N N . ILE A 1 179 ? -13.846 0.501 -3.693 1.00 94.81 179 ILE A N 1
ATOM 1410 C CA . ILE A 1 179 ? -14.822 0.917 -4.717 1.00 94.81 179 ILE A CA 1
ATOM 1411 C C . ILE A 1 179 ? -16.051 -0.013 -4.721 1.00 94.81 179 ILE A C 1
ATOM 1413 O O . ILE A 1 179 ? -17.179 0.459 -4.853 1.00 94.81 179 ILE A O 1
ATOM 1417 N N . ASP A 1 180 ? -15.842 -1.309 -4.486 1.00 95.12 180 ASP A N 1
ATOM 1418 C CA . ASP A 1 180 ? -16.889 -2.330 -4.359 1.00 95.12 180 ASP A CA 1
ATOM 1419 C C . ASP A 1 180 ? -17.605 -2.336 -2.987 1.00 95.12 180 ASP A C 1
ATOM 1421 O O . ASP A 1 180 ? -18.421 -3.221 -2.723 1.00 95.12 180 ASP A O 1
ATOM 1425 N N . TYR A 1 181 ? -17.317 -1.383 -2.089 1.00 93.12 181 TYR A N 1
ATOM 1426 C CA . TYR A 1 181 ? -17.880 -1.296 -0.730 1.00 93.12 181 TYR A CA 1
ATOM 1427 C C . TYR A 1 181 ? -17.629 -2.540 0.157 1.00 93.12 181 TYR A C 1
ATOM 1429 O O . TYR A 1 181 ? -18.385 -2.797 1.097 1.00 93.12 181 TYR A O 1
ATOM 1437 N N . GLN A 1 182 ? -16.563 -3.306 -0.102 1.00 91.75 182 GLN A N 1
ATOM 1438 C CA . GLN A 1 182 ? -16.208 -4.518 0.650 1.00 91.75 182 GLN A CA 1
ATOM 1439 C C . GLN A 1 182 ? -15.350 -4.208 1.887 1.00 91.75 182 GLN A C 1
ATOM 1441 O O . GLN A 1 182 ? -15.639 -4.707 2.975 1.00 91.75 182 GLN A O 1
ATOM 1446 N N . GLU A 1 183 ? -14.300 -3.390 1.744 1.00 90.81 183 GLU A N 1
ATOM 1447 C CA . GLU A 1 183 ? -13.423 -2.976 2.852 1.00 90.81 183 GLU A CA 1
ATOM 1448 C C . GLU A 1 183 ? -12.983 -1.502 2.741 1.00 90.81 183 GLU A C 1
ATOM 1450 O O . GLU A 1 183 ? -12.615 -1.058 1.656 1.00 90.81 183 GLU A O 1
ATOM 1455 N N . PRO A 1 184 ? -12.964 -0.748 3.859 1.00 93.31 184 PRO A N 1
ATOM 1456 C CA . PRO A 1 184 ? -12.512 0.637 3.905 1.00 93.31 184 PRO A CA 1
ATOM 1457 C C . PRO A 1 184 ? -10.995 0.742 3.728 1.00 93.31 184 PRO A C 1
ATOM 1459 O O . PRO A 1 184 ? -10.243 -0.175 4.063 1.00 93.31 184 PRO A O 1
ATOM 1462 N N . LEU A 1 185 ? -10.539 1.925 3.320 1.00 95.06 185 LEU A N 1
ATOM 1463 C CA . LEU A 1 185 ? -9.125 2.300 3.314 1.00 95.06 185 LEU A CA 1
ATOM 1464 C C . LEU A 1 185 ? -8.822 3.298 4.442 1.00 95.06 185 LEU A C 1
ATOM 1466 O O . LEU A 1 185 ? -9.707 4.087 4.787 1.00 95.06 185 LEU A O 1
ATOM 1470 N N . PRO A 1 186 ? -7.574 3.351 4.952 1.00 94.12 186 PRO A N 1
ATOM 1471 C CA . PRO A 1 186 ? -7.150 4.376 5.905 1.00 94.12 186 PRO A CA 1
ATOM 1472 C C . PRO A 1 186 ? -7.496 5.784 5.417 1.00 94.12 186 PRO A C 1
ATOM 1474 O O . PRO A 1 186 ? -7.328 6.083 4.231 1.00 94.12 186 PRO A O 1
ATOM 1477 N N . ALA A 1 187 ? -7.889 6.689 6.315 1.00 92.38 187 ALA A N 1
ATOM 1478 C CA . ALA A 1 187 ? -8.300 8.051 5.948 1.00 92.38 187 ALA A CA 1
ATOM 1479 C C . ALA A 1 187 ? -7.242 8.835 5.132 1.00 92.38 187 ALA A C 1
ATOM 1481 O O . ALA A 1 187 ? -7.582 9.762 4.398 1.00 92.38 187 ALA A O 1
ATOM 1482 N N . LYS A 1 188 ? -5.961 8.445 5.227 1.00 94.75 188 LYS A N 1
ATOM 1483 C CA . LYS A 1 188 ? -4.849 8.902 4.373 1.00 94.75 188 LYS A CA 1
ATOM 1484 C C . LYS A 1 188 ? -4.255 7.759 3.535 1.00 94.75 188 LYS A C 1
ATOM 1486 O O . LYS A 1 188 ? -3.072 7.437 3.651 1.00 94.75 188 LYS A O 1
ATOM 1491 N N . ALA A 1 189 ? -5.077 7.124 2.709 1.00 96.88 189 ALA A N 1
ATOM 1492 C CA . ALA A 1 189 ? -4.634 6.114 1.753 1.00 96.88 189 ALA A CA 1
ATOM 1493 C C . ALA A 1 189 ? -3.947 6.732 0.522 1.00 96.88 189 ALA A C 1
ATOM 1495 O O . ALA A 1 189 ? -4.351 7.783 0.019 1.00 96.88 189 ALA A O 1
ATOM 1496 N N . VAL A 1 190 ? -2.924 6.048 0.014 1.00 98.56 190 VAL A N 1
ATOM 1497 C CA . VAL A 1 190 ? -2.271 6.334 -1.271 1.00 98.56 190 VAL A CA 1
ATOM 1498 C C . VAL A 1 190 ? -1.900 5.011 -1.937 1.00 98.56 190 VAL A C 1
ATOM 1500 O O . VAL A 1 190 ? -1.314 4.146 -1.294 1.00 98.56 190 VAL A O 1
ATOM 1503 N N . ALA A 1 191 ? -2.234 4.824 -3.208 1.00 98.69 191 ALA A N 1
ATOM 1504 C CA . ALA A 1 191 ? -1.744 3.684 -3.973 1.00 98.69 191 ALA A CA 1
ATOM 1505 C C . ALA A 1 191 ? -0.404 4.047 -4.619 1.00 98.69 191 ALA A C 1
ATOM 1507 O O . ALA A 1 191 ? -0.266 5.117 -5.216 1.00 98.69 191 ALA A O 1
ATOM 1508 N N . ILE A 1 192 ? 0.580 3.156 -4.509 1.00 98.81 192 ILE A N 1
ATOM 1509 C CA . ILE A 1 192 ? 1.824 3.234 -5.278 1.00 98.81 192 ILE A CA 1
ATOM 1510 C C . ILE A 1 192 ? 1.766 2.133 -6.328 1.00 98.81 192 ILE A C 1
ATOM 1512 O O . ILE A 1 192 ? 1.561 0.966 -5.999 1.00 98.81 192 ILE A O 1
ATOM 1516 N N . THR A 1 193 ? 1.941 2.524 -7.581 1.00 98.75 193 THR A N 1
ATOM 1517 C CA . THR A 1 193 ? 1.968 1.659 -8.759 1.00 98.75 193 THR A CA 1
ATOM 1518 C C . THR A 1 193 ? 3.332 1.795 -9.423 1.00 98.75 193 THR A C 1
ATOM 1520 O O . THR A 1 193 ? 3.892 2.896 -9.475 1.00 98.75 193 THR A O 1
ATOM 1523 N N . VAL A 1 194 ? 3.901 0.677 -9.863 1.00 98.69 194 VAL A N 1
ATOM 1524 C CA . VAL A 1 194 ? 5.161 0.661 -10.601 1.00 98.69 194 VAL A CA 1
ATOM 1525 C C . VAL A 1 194 ? 5.031 -0.272 -11.791 1.00 98.69 194 VAL A C 1
ATOM 1527 O O . VAL A 1 194 ? 4.748 -1.456 -11.617 1.00 98.69 194 VAL A O 1
ATOM 1530 N N . ASP A 1 195 ? 5.239 0.275 -12.978 1.00 98.31 195 ASP A N 1
ATOM 1531 C CA . ASP A 1 195 ? 4.997 -0.422 -14.236 1.00 98.31 195 ASP A CA 1
ATOM 1532 C C . ASP A 1 195 ? 6.298 -1.060 -14.769 1.00 98.31 195 ASP A C 1
ATOM 1534 O O . ASP A 1 195 ? 7.348 -1.020 -14.115 1.00 98.31 195 ASP A O 1
ATOM 1538 N N . ASP A 1 196 ? 6.226 -1.664 -15.956 1.00 97.19 196 ASP A N 1
ATOM 1539 C CA . ASP A 1 196 ? 7.294 -2.350 -16.703 1.00 97.19 196 ASP A CA 1
ATOM 1540 C C . ASP A 1 196 ? 7.939 -3.593 -16.059 1.00 97.19 196 ASP A C 1
ATOM 1542 O O . ASP A 1 196 ? 8.177 -4.587 -16.744 1.00 97.19 196 ASP A O 1
ATOM 1546 N N . GLY A 1 197 ? 8.264 -3.568 -14.766 1.00 97.19 197 GLY A N 1
ATOM 1547 C CA . GLY A 1 197 ? 9.061 -4.615 -14.114 1.00 97.19 197 GLY A CA 1
ATOM 1548 C C . GLY A 1 197 ? 10.577 -4.421 -14.235 1.00 97.19 197 GLY A C 1
ATOM 1549 O O . GLY A 1 197 ? 11.335 -5.388 -14.335 1.00 97.19 197 GLY A O 1
ATOM 1550 N N . TYR A 1 198 ? 11.065 -3.180 -14.209 1.00 97.81 198 TYR A N 1
ATOM 1551 C CA . TYR A 1 198 ? 12.504 -2.913 -14.125 1.00 97.81 198 TYR A CA 1
ATOM 1552 C C . TYR A 1 198 ? 13.131 -3.437 -12.820 1.00 97.81 198 TYR A C 1
ATOM 1554 O O . TYR A 1 198 ? 12.580 -3.299 -11.728 1.00 97.81 198 TYR A O 1
ATOM 1562 N N . ARG A 1 199 ? 14.358 -3.965 -12.896 1.00 97.88 199 ARG A N 1
ATOM 1563 C CA . ARG A 1 199 ? 15.088 -4.503 -11.732 1.00 97.88 199 ARG A CA 1
ATOM 1564 C C . ARG A 1 199 ? 15.415 -3.442 -10.675 1.00 97.88 199 ARG A C 1
ATOM 1566 O O . ARG A 1 199 ? 15.514 -3.757 -9.490 1.00 97.88 199 ARG A O 1
ATOM 1573 N N . SER A 1 200 ? 15.469 -2.169 -11.075 1.00 97.94 200 SER A N 1
ATOM 1574 C CA . SER A 1 200 ? 15.622 -1.021 -10.171 1.00 97.94 200 SER A CA 1
ATOM 1575 C C . SER A 1 200 ? 14.495 -0.889 -9.135 1.00 97.94 200 SER A C 1
ATOM 1577 O O . SER A 1 200 ? 14.710 -0.300 -8.074 1.00 97.94 200 SER A O 1
ATOM 1579 N N . VAL A 1 201 ? 13.323 -1.492 -9.369 1.00 98.00 201 VAL A N 1
ATOM 1580 C CA . VAL A 1 201 ? 12.254 -1.590 -8.363 1.00 98.00 201 VAL A CA 1
ATOM 1581 C C . VAL A 1 201 ? 12.699 -2.439 -7.168 1.00 98.00 201 VAL A C 1
ATOM 1583 O O . VAL A 1 201 ? 12.506 -2.039 -6.020 1.00 98.00 201 VAL A O 1
ATOM 1586 N N . TYR A 1 202 ? 13.349 -3.575 -7.429 1.00 98.44 202 TYR A N 1
ATOM 1587 C CA . TYR A 1 202 ? 13.871 -4.470 -6.397 1.00 98.44 202 TYR A CA 1
ATOM 1588 C C . TYR A 1 202 ? 15.145 -3.919 -5.743 1.00 98.44 202 TYR A C 1
ATOM 1590 O O . TYR A 1 202 ? 15.256 -3.904 -4.519 1.00 98.44 202 TYR A O 1
ATOM 1598 N N . GLU A 1 203 ? 16.094 -3.431 -6.546 1.00 98.25 203 GLU A N 1
ATOM 1599 C CA . GLU A 1 203 ? 17.409 -3.006 -6.046 1.00 98.25 203 GLU A CA 1
ATOM 1600 C C . GLU A 1 203 ? 17.391 -1.643 -5.336 1.00 98.25 203 GLU A C 1
ATOM 1602 O O . GLU A 1 203 ? 18.189 -1.429 -4.424 1.00 98.25 203 GLU A O 1
ATOM 1607 N N . LEU A 1 204 ? 16.500 -0.720 -5.728 1.00 98.50 204 LEU A N 1
ATOM 1608 C CA . LEU A 1 204 ? 16.510 0.667 -5.243 1.00 98.50 204 LEU A CA 1
ATOM 1609 C C . LEU A 1 204 ? 15.222 1.069 -4.507 1.00 98.50 204 LEU A C 1
ATOM 1611 O O . LEU A 1 204 ? 15.294 1.614 -3.404 1.00 98.50 204 LEU A O 1
ATOM 1615 N N . ALA A 1 205 ? 14.041 0.809 -5.080 1.00 98.38 205 ALA A N 1
ATOM 1616 C CA . ALA A 1 205 ? 12.778 1.287 -4.505 1.00 98.38 205 ALA A CA 1
ATOM 1617 C C . ALA A 1 205 ? 12.297 0.451 -3.303 1.00 98.38 205 ALA A C 1
ATOM 1619 O O . ALA A 1 205 ? 11.899 1.011 -2.277 1.00 98.38 205 ALA A O 1
ATOM 1620 N N . TYR A 1 206 ? 12.370 -0.881 -3.386 1.00 98.62 206 TYR A N 1
ATOM 1621 C CA . TYR A 1 206 ? 11.959 -1.793 -2.311 1.00 98.62 206 TYR A CA 1
ATOM 1622 C C . TYR A 1 206 ? 12.690 -1.540 -0.976 1.00 98.62 206 TYR A C 1
ATOM 1624 O O . TYR A 1 206 ? 11.996 -1.422 0.036 1.00 98.62 206 TYR A O 1
ATOM 1632 N N . PRO A 1 207 ? 14.025 -1.340 -0.919 1.00 98.50 207 PRO A N 1
ATOM 1633 C CA . PRO A 1 207 ? 14.718 -0.963 0.318 1.00 98.50 207 PRO A CA 1
ATOM 1634 C C . PRO A 1 207 ? 14.196 0.316 0.992 1.00 98.50 207 PRO A C 1
ATOM 1636 O O . PRO A 1 207 ? 14.257 0.420 2.217 1.00 98.50 207 PRO A O 1
ATOM 1639 N N . ILE A 1 208 ? 13.674 1.282 0.228 1.00 98.62 208 ILE A N 1
ATOM 1640 C CA . ILE A 1 208 ? 13.081 2.525 0.755 1.00 98.62 208 ILE A CA 1
ATOM 1641 C C . ILE A 1 208 ? 11.657 2.263 1.256 1.00 98.62 208 ILE A C 1
ATOM 1643 O O . ILE A 1 208 ? 11.319 2.634 2.379 1.00 98.62 208 ILE A O 1
ATOM 1647 N N . LEU A 1 209 ? 10.830 1.575 0.466 1.00 98.56 209 LEU A N 1
ATOM 1648 C CA . LEU A 1 209 ? 9.462 1.211 0.854 1.00 98.56 209 LEU A CA 1
ATOM 1649 C C . LEU A 1 209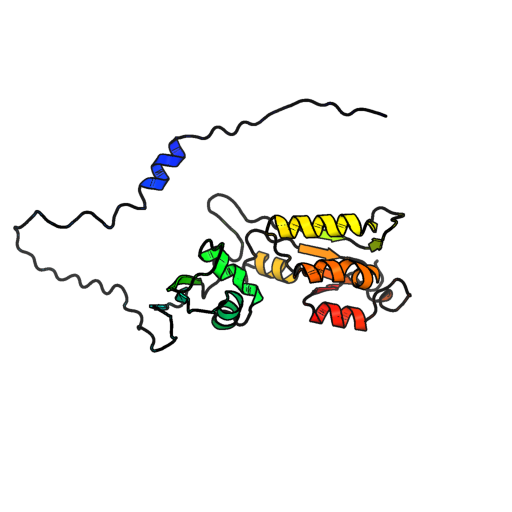 ? 9.453 0.362 2.142 1.00 98.56 209 LEU A C 1
ATOM 1651 O O . LEU A 1 209 ? 8.694 0.634 3.076 1.00 98.56 209 LEU A O 1
ATOM 1655 N N . LYS A 1 210 ? 10.386 -0.591 2.253 1.00 97.88 210 LYS A N 1
ATOM 1656 C CA . LYS A 1 210 ? 10.578 -1.471 3.415 1.00 97.88 210 LYS A CA 1
ATOM 1657 C C . LYS A 1 210 ? 10.889 -0.707 4.709 1.00 97.88 210 LYS A C 1
ATOM 1659 O O . LYS A 1 210 ? 10.368 -1.079 5.757 1.00 97.88 210 LYS A O 1
ATOM 1664 N N . GLN A 1 211 ? 11.652 0.391 4.653 1.00 97.44 211 GLN A N 1
ATOM 1665 C CA . GLN A 1 211 ? 11.942 1.238 5.829 1.00 97.44 211 GLN A CA 1
ATOM 1666 C C . GLN A 1 211 ? 10.685 1.880 6.432 1.00 97.44 211 GLN A C 1
ATOM 1668 O O . GLN A 1 211 ? 10.644 2.162 7.630 1.00 97.44 211 GLN A O 1
ATOM 1673 N N . TYR A 1 212 ? 9.651 2.102 5.621 1.00 97.06 212 TYR A N 1
ATOM 1674 C CA . TYR A 1 212 ? 8.419 2.763 6.042 1.00 97.06 212 TYR A CA 1
ATOM 1675 C C . TYR A 1 212 ? 7.247 1.802 6.283 1.00 97.06 212 TYR A C 1
ATOM 1677 O O . TYR A 1 212 ? 6.172 2.267 6.675 1.00 97.06 212 TYR A O 1
ATOM 1685 N N . ASN A 1 213 ? 7.451 0.487 6.122 1.00 95.44 213 ASN A N 1
ATOM 1686 C CA . ASN A 1 213 ? 6.389 -0.524 5.999 1.00 95.44 213 ASN A CA 1
ATOM 1687 C C . ASN A 1 213 ? 5.370 -0.128 4.915 1.00 95.44 213 ASN A C 1
ATOM 1689 O O . ASN A 1 213 ? 4.161 -0.089 5.149 1.00 95.44 213 ASN A O 1
ATOM 1693 N N . PHE A 1 214 ? 5.894 0.262 3.753 1.00 98.00 214 PHE A N 1
ATOM 1694 C CA . PHE A 1 214 ? 5.128 0.621 2.568 1.00 98.00 214 PHE A CA 1
ATOM 1695 C C . PHE A 1 214 ? 5.151 -0.507 1.530 1.00 98.00 214 PHE A C 1
ATOM 1697 O O . PHE A 1 214 ? 6.119 -1.260 1.424 1.00 98.00 214 PHE A O 1
ATOM 1704 N N . LYS A 1 215 ? 4.061 -0.596 0.769 1.00 95.38 215 LYS A N 1
ATOM 1705 C CA . LYS A 1 215 ? 3.768 -1.604 -0.258 1.00 95.38 215 LYS A CA 1
ATOM 1706 C C . LYS A 1 215 ? 3.487 -0.896 -1.584 1.00 95.38 215 LYS A C 1
ATOM 1708 O O . LYS A 1 215 ? 3.130 0.283 -1.589 1.00 95.38 215 LYS A O 1
ATOM 1713 N N . ALA A 1 216 ? 3.618 -1.613 -2.693 1.00 98.56 216 ALA A N 1
ATOM 1714 C CA . ALA A 1 216 ? 3.233 -1.129 -4.015 1.00 98.56 216 ALA A CA 1
ATOM 1715 C C . ALA A 1 216 ? 2.561 -2.240 -4.833 1.00 98.56 216 ALA A C 1
ATOM 1717 O O . ALA A 1 216 ? 2.685 -3.424 -4.517 1.00 98.56 216 ALA A O 1
ATOM 1718 N N . THR A 1 217 ? 1.866 -1.828 -5.887 1.00 98.88 217 THR A N 1
ATOM 1719 C CA . THR A 1 217 ? 1.344 -2.685 -6.955 1.00 98.88 217 THR A CA 1
ATOM 1720 C C . THR A 1 217 ? 2.328 -2.653 -8.114 1.00 98.88 217 THR A C 1
ATOM 1722 O O . THR A 1 217 ? 2.739 -1.570 -8.527 1.00 98.88 217 THR A O 1
ATOM 1725 N N . LEU A 1 218 ? 2.718 -3.814 -8.624 1.00 98.75 218 LEU A N 1
ATOM 1726 C CA . LEU A 1 218 ? 3.653 -3.951 -9.734 1.00 98.75 218 LEU A CA 1
ATOM 1727 C C . LEU A 1 218 ? 2.883 -4.398 -10.975 1.00 98.75 218 LEU A C 1
ATOM 1729 O O . LEU A 1 218 ? 2.368 -5.514 -10.993 1.00 98.75 218 LEU A O 1
ATOM 1733 N N . PHE A 1 219 ? 2.799 -3.548 -11.996 1.00 98.62 219 PHE A N 1
ATOM 1734 C CA . PHE A 1 219 ? 2.204 -3.908 -13.281 1.00 98.62 219 PHE A CA 1
ATOM 1735 C C . PHE A 1 219 ? 3.297 -4.475 -14.189 1.00 98.62 219 PHE A C 1
ATOM 1737 O O . PHE A 1 219 ? 4.233 -3.784 -14.581 1.00 98.62 219 PHE A O 1
ATOM 1744 N N . ILE A 1 220 ? 3.192 -5.770 -14.485 1.00 98.06 220 ILE A N 1
ATOM 1745 C CA . ILE A 1 220 ? 4.257 -6.582 -15.074 1.00 98.06 220 ILE A CA 1
ATOM 1746 C C . ILE A 1 220 ? 3.850 -7.098 -16.455 1.00 98.06 220 ILE A C 1
ATOM 1748 O O . ILE A 1 220 ? 2.825 -7.772 -16.578 1.00 98.06 220 ILE A O 1
ATOM 1752 N N . TYR A 1 221 ? 4.678 -6.851 -17.477 1.00 97.00 221 TYR A N 1
ATOM 1753 C CA . TYR A 1 221 ? 4.565 -7.530 -18.771 1.00 97.00 221 TYR A CA 1
ATOM 1754 C C . TYR A 1 221 ? 5.566 -8.683 -18.857 1.00 97.00 221 TYR A C 1
ATOM 1756 O O . TYR A 1 221 ? 6.750 -8.531 -18.554 1.00 97.00 221 TYR A O 1
ATOM 1764 N N . THR A 1 222 ? 5.075 -9.878 -19.183 1.00 96.19 222 THR A N 1
ATOM 1765 C CA . THR A 1 222 ? 5.786 -11.121 -18.845 1.00 96.19 222 THR A CA 1
ATOM 1766 C C . THR A 1 222 ? 7.059 -11.363 -19.645 1.00 96.19 222 THR A C 1
ATOM 1768 O O . THR A 1 222 ? 7.987 -11.965 -19.107 1.00 96.19 222 THR A O 1
ATOM 1771 N N . ASP A 1 223 ? 7.139 -10.880 -20.886 1.00 96.12 223 ASP A N 1
ATOM 1772 C CA . ASP A 1 223 ? 8.246 -11.205 -21.799 1.00 96.12 223 ASP A CA 1
ATOM 1773 C C . ASP A 1 223 ? 9.563 -10.494 -21.444 1.00 96.12 223 ASP A C 1
ATOM 1775 O O . ASP A 1 223 ? 10.637 -10.906 -21.884 1.00 96.12 223 ASP A O 1
ATOM 1779 N N . PHE A 1 224 ? 9.509 -9.452 -20.609 1.00 96.62 224 PHE A N 1
ATOM 1780 C CA . PHE A 1 224 ? 10.702 -8.783 -20.086 1.00 96.62 224 PHE A CA 1
ATOM 1781 C C . PHE A 1 224 ? 11.309 -9.520 -18.883 1.00 96.62 224 PHE A C 1
ATOM 1783 O O . PHE A 1 224 ? 12.524 -9.478 -18.689 1.00 96.62 224 PHE A O 1
ATOM 1790 N N . ILE A 1 225 ? 10.497 -10.221 -18.083 1.00 96.94 225 ILE A N 1
ATOM 1791 C CA . ILE A 1 225 ? 10.859 -10.698 -16.738 1.00 96.94 225 ILE A CA 1
ATOM 1792 C C . ILE A 1 225 ? 11.891 -11.827 -16.784 1.00 96.94 225 ILE A C 1
ATOM 1794 O O . ILE A 1 225 ? 11.635 -12.931 -17.264 1.00 96.94 225 ILE A O 1
ATOM 1798 N N . GLY A 1 226 ? 13.086 -11.543 -16.259 1.00 94.19 226 GLY A N 1
ATOM 1799 C CA . GLY A 1 226 ? 14.272 -12.392 -16.401 1.00 94.19 226 GLY A CA 1
ATOM 1800 C C . GLY A 1 226 ? 14.895 -12.410 -17.808 1.00 94.19 226 GLY A C 1
ATOM 1801 O O . GLY A 1 226 ? 15.923 -13.056 -17.995 1.00 94.19 226 GLY A O 1
ATOM 1802 N N . GLY A 1 227 ? 14.325 -11.696 -18.785 1.00 92.81 227 GLY A N 1
ATOM 1803 C CA . GLY A 1 227 ? 14.809 -11.632 -20.170 1.00 92.81 227 GLY A CA 1
ATOM 1804 C C . GLY A 1 227 ? 16.022 -10.715 -20.382 1.00 92.81 227 GLY A C 1
ATOM 1805 O O . GLY A 1 227 ? 16.678 -10.789 -21.419 1.00 92.81 227 GLY A O 1
ATOM 1806 N N . SER A 1 228 ? 16.359 -9.857 -19.412 1.00 94.12 228 SER A N 1
ATOM 1807 C CA . SER A 1 228 ? 17.573 -9.029 -19.444 1.00 94.12 228 SER A CA 1
ATOM 1808 C C . SER A 1 228 ? 18.088 -8.697 -18.035 1.00 94.12 228 SER A C 1
ATOM 1810 O O . SER A 1 228 ? 17.300 -8.728 -17.090 1.00 94.12 228 SER A O 1
ATOM 1812 N N . PRO A 1 229 ? 19.361 -8.280 -17.868 1.00 94.12 229 PRO A N 1
ATOM 1813 C CA . PRO A 1 229 ? 19.886 -7.809 -16.578 1.00 94.12 229 PRO A CA 1
ATOM 1814 C C . PRO A 1 229 ? 19.160 -6.584 -15.993 1.00 94.12 229 PRO A C 1
ATOM 1816 O O . PRO A 1 229 ? 19.279 -6.316 -14.800 1.00 94.12 229 PRO A O 1
ATOM 1819 N N . ASN A 1 230 ? 18.418 -5.842 -16.826 1.00 94.50 230 ASN A N 1
ATOM 1820 C CA . ASN A 1 230 ? 17.646 -4.664 -16.425 1.00 94.50 230 ASN A CA 1
ATOM 1821 C C . ASN A 1 230 ? 16.212 -5.008 -15.985 1.00 94.50 230 ASN A C 1
ATOM 1823 O O . ASN A 1 230 ? 15.516 -4.131 -15.472 1.00 94.50 230 ASN A O 1
ATOM 1827 N N . ALA A 1 231 ? 15.758 -6.246 -16.191 1.00 97.75 231 ALA A N 1
ATOM 1828 C CA . ALA A 1 231 ? 14.437 -6.720 -15.796 1.00 97.75 231 ALA A CA 1
ATOM 1829 C C . ALA A 1 231 ? 14.487 -7.401 -14.429 1.00 97.75 231 ALA A C 1
ATOM 1831 O O . ALA A 1 231 ? 15.451 -8.102 -14.123 1.00 97.75 231 ALA A O 1
ATOM 1832 N N . ILE A 1 232 ? 13.445 -7.234 -13.616 1.00 97.88 232 ILE A N 1
ATOM 1833 C CA . ILE A 1 232 ? 13.297 -8.016 -12.387 1.00 97.88 232 ILE A CA 1
ATOM 1834 C C . ILE A 1 232 ? 13.175 -9.511 -12.728 1.00 97.88 232 ILE A C 1
ATOM 1836 O O . ILE A 1 232 ? 12.662 -9.889 -13.785 1.00 97.88 232 ILE A O 1
ATOM 1840 N N . THR A 1 233 ? 13.664 -10.378 -11.847 1.00 98.25 233 THR A N 1
ATOM 1841 C CA . THR A 1 233 ? 13.542 -11.834 -11.995 1.00 98.25 233 THR A CA 1
ATOM 1842 C C . THR A 1 233 ? 12.282 -12.382 -11.322 1.00 98.25 233 THR A C 1
ATOM 1844 O O . THR A 1 233 ? 11.707 -11.781 -10.412 1.00 98.25 233 THR A O 1
ATOM 1847 N N . TRP A 1 234 ? 11.873 -13.589 -11.721 1.00 97.81 234 TRP A N 1
ATOM 1848 C CA . TRP A 1 234 ? 10.752 -14.304 -11.103 1.00 97.81 234 TRP A CA 1
ATOM 1849 C C . TRP A 1 234 ? 10.979 -14.656 -9.624 1.00 97.81 234 TRP A C 1
ATOM 1851 O O . TRP A 1 234 ? 10.004 -14.832 -8.894 1.00 97.81 234 TRP A O 1
ATOM 1861 N N . ASP A 1 235 ? 12.230 -14.773 -9.169 1.00 98.38 235 ASP A N 1
ATOM 1862 C CA . ASP A 1 235 ? 12.563 -14.981 -7.754 1.00 98.38 235 ASP A CA 1
ATOM 1863 C C . ASP A 1 235 ? 12.451 -13.684 -6.947 1.00 98.38 235 ASP A C 1
ATOM 1865 O O . ASP A 1 235 ? 11.849 -13.691 -5.875 1.00 98.38 235 ASP A O 1
ATOM 1869 N N . GLU A 1 236 ? 12.932 -12.564 -7.492 1.00 98.44 236 GLU A N 1
ATOM 1870 C CA . GLU A 1 236 ? 12.803 -11.231 -6.886 1.00 98.44 236 GLU A CA 1
ATOM 1871 C C . GLU A 1 236 ? 11.330 -10.799 -6.780 1.00 98.44 236 GLU A C 1
ATOM 1873 O O . GLU A 1 236 ? 10.899 -10.367 -5.710 1.00 98.44 236 GLU A O 1
ATOM 1878 N N . LEU A 1 237 ? 10.512 -11.020 -7.821 1.00 97.94 237 LEU A N 1
ATOM 1879 C CA . LEU A 1 237 ? 9.054 -10.829 -7.744 1.00 97.94 237 LEU A CA 1
ATOM 1880 C C . LEU A 1 237 ? 8.426 -11.684 -6.634 1.00 97.94 237 LEU A C 1
ATOM 1882 O O . LEU A 1 237 ? 7.616 -11.182 -5.857 1.00 97.94 237 LEU A O 1
ATOM 1886 N N . ARG A 1 238 ? 8.840 -12.952 -6.497 1.00 98.19 238 ARG A N 1
ATOM 1887 C CA . ARG A 1 238 ? 8.376 -13.844 -5.421 1.00 98.19 238 ARG A CA 1
ATOM 1888 C C . ARG A 1 238 ? 8.875 -13.442 -4.029 1.00 98.19 238 ARG A C 1
ATOM 1890 O O . ARG A 1 238 ? 8.260 -13.872 -3.053 1.00 98.19 238 ARG A O 1
ATOM 1897 N N . GLU A 1 239 ? 9.937 -12.644 -3.892 1.00 98.31 239 GLU A N 1
ATOM 1898 C CA . GLU A 1 239 ? 10.261 -11.978 -2.622 1.00 98.31 239 GLU A CA 1
ATOM 1899 C C . GLU A 1 239 ? 9.351 -10.766 -2.384 1.00 98.31 239 GLU A C 1
ATOM 1901 O O . GLU A 1 239 ? 8.765 -10.666 -1.306 1.00 98.31 239 GLU A O 1
ATOM 1906 N N . LEU A 1 240 ? 9.165 -9.888 -3.376 1.00 98.12 240 LEU A N 1
ATOM 1907 C CA . LEU A 1 240 ? 8.304 -8.707 -3.239 1.00 98.12 240 LEU A CA 1
ATOM 1908 C C . LEU A 1 240 ? 6.864 -9.093 -2.863 1.00 98.12 240 LEU A C 1
ATOM 1910 O O . LEU A 1 240 ? 6.303 -8.514 -1.932 1.00 98.12 240 LEU A O 1
ATOM 1914 N N . THR A 1 241 ? 6.296 -10.135 -3.479 1.00 97.62 241 THR A N 1
ATOM 1915 C CA . THR A 1 241 ? 4.972 -10.663 -3.100 1.00 97.62 241 THR A CA 1
ATOM 1916 C C . THR A 1 241 ? 4.929 -11.125 -1.638 1.00 97.62 241 THR A C 1
ATOM 1918 O O . THR A 1 241 ? 3.968 -10.838 -0.927 1.00 97.62 241 THR A O 1
ATOM 1921 N N . LYS A 1 242 ? 5.983 -11.785 -1.131 1.00 97.00 242 LYS A N 1
ATOM 1922 C CA . LYS A 1 242 ? 6.081 -12.178 0.293 1.00 97.00 242 LYS A CA 1
ATOM 1923 C C . LYS A 1 242 ? 6.255 -10.978 1.227 1.00 97.00 242 LYS A C 1
ATOM 1925 O O . LYS A 1 242 ? 5.851 -11.055 2.383 1.00 97.00 242 LYS A O 1
ATOM 1930 N N . ALA A 1 243 ? 6.828 -9.880 0.738 1.00 96.06 243 ALA A N 1
ATOM 1931 C CA . ALA A 1 243 ? 6.903 -8.601 1.440 1.00 96.06 243 ALA A CA 1
ATOM 1932 C C . ALA A 1 243 ? 5.592 -7.784 1.372 1.00 96.06 243 ALA A C 1
ATOM 1934 O O . ALA A 1 243 ? 5.545 -6.663 1.875 1.00 96.06 243 ALA A O 1
ATOM 1935 N N . GLY A 1 244 ? 4.524 -8.332 0.777 1.00 95.00 244 GLY A N 1
ATOM 1936 C CA . GLY A 1 244 ? 3.207 -7.697 0.700 1.00 95.00 244 GLY A CA 1
ATOM 1937 C C . GLY A 1 244 ? 3.021 -6.744 -0.482 1.00 95.00 244 GLY A C 1
ATOM 1938 O O . GLY A 1 244 ? 2.107 -5.924 -0.442 1.00 95.00 244 GLY A O 1
ATOM 1939 N N . PHE A 1 245 ? 3.866 -6.824 -1.513 1.00 98.06 245 PHE A N 1
ATOM 1940 C CA . PHE A 1 245 ? 3.607 -6.162 -2.791 1.00 98.06 245 PHE A CA 1
ATOM 1941 C C . PHE A 1 245 ? 2.568 -6.953 -3.587 1.00 98.06 245 PHE A C 1
ATOM 1943 O O . PHE A 1 245 ? 2.527 -8.185 -3.543 1.00 98.06 245 PHE A O 1
ATOM 1950 N N . GLU A 1 246 ? 1.760 -6.236 -4.354 1.00 98.25 246 GLU A N 1
ATOM 1951 C CA . GLU A 1 246 ? 0.843 -6.817 -5.328 1.00 98.25 246 GLU A CA 1
ATOM 1952 C C . GLU A 1 246 ? 1.524 -6.913 -6.701 1.00 98.25 246 GLU A C 1
ATOM 1954 O O . GLU A 1 246 ? 2.379 -6.090 -7.025 1.00 98.25 246 GLU A O 1
ATOM 1959 N N . VAL A 1 247 ? 1.170 -7.923 -7.499 1.00 98.25 247 VAL A N 1
ATOM 1960 C CA . VAL A 1 247 ? 1.693 -8.130 -8.857 1.00 98.25 247 VAL A CA 1
ATOM 1961 C C . VAL A 1 247 ? 0.512 -8.377 -9.787 1.00 98.25 247 VAL A C 1
ATOM 1963 O O . VAL A 1 247 ? -0.221 -9.345 -9.601 1.00 98.25 247 VAL A O 1
ATOM 1966 N N . GLU A 1 248 ? 0.346 -7.502 -10.772 1.00 98.00 248 GLU A N 1
ATOM 1967 C CA . GLU A 1 248 ? -0.777 -7.461 -11.710 1.00 98.00 248 GLU A CA 1
ATOM 1968 C C . GLU A 1 248 ? -0.285 -7.386 -13.164 1.00 98.00 248 GLU A C 1
ATOM 1970 O O . GLU A 1 248 ? 0.891 -7.137 -13.437 1.00 98.00 248 GLU A O 1
ATOM 1975 N N . SER A 1 249 ? -1.181 -7.635 -14.120 1.00 97.06 249 SER A N 1
ATOM 1976 C CA . SER A 1 249 ? -0.822 -7.748 -15.541 1.00 97.06 249 SER A CA 1
ATOM 1977 C C . SER A 1 249 ? -0.623 -6.395 -16.231 1.00 97.06 249 SER A C 1
ATOM 1979 O O . SER A 1 249 ? -1.461 -5.501 -16.121 1.00 97.06 249 SER A O 1
ATOM 1981 N N . HIS A 1 250 ? 0.440 -6.288 -17.030 1.00 97.19 250 HIS A N 1
ATOM 1982 C CA . HIS A 1 250 ? 0.686 -5.198 -17.979 1.00 97.19 250 HIS A CA 1
ATOM 1983 C C . HIS A 1 250 ? 0.784 -5.720 -19.425 1.00 97.19 250 HIS A C 1
ATOM 1985 O O . HIS A 1 250 ? 1.583 -5.237 -20.224 1.00 97.19 250 HIS A O 1
ATOM 1991 N N . THR A 1 251 ? -0.046 -6.716 -19.769 1.00 97.69 251 THR A N 1
ATOM 1992 C CA . THR A 1 251 ? 0.010 -7.537 -21.002 1.00 97.69 251 THR A CA 1
ATOM 1993 C C . THR A 1 251 ? 1.159 -8.564 -21.005 1.00 97.69 251 THR A C 1
ATOM 1995 O O . THR A 1 251 ? 1.739 -8.866 -19.967 1.00 97.69 251 THR A O 1
ATOM 1998 N N . ILE A 1 252 ? 1.442 -9.165 -22.163 1.00 95.94 252 ILE A N 1
ATOM 1999 C CA . ILE A 1 252 ? 2.555 -10.107 -22.370 1.00 95.94 252 ILE A CA 1
ATOM 2000 C C . ILE A 1 252 ? 3.765 -9.352 -22.944 1.00 95.94 252 ILE A C 1
ATOM 2002 O O . ILE A 1 252 ? 4.857 -9.395 -22.382 1.00 95.94 252 ILE A O 1
ATOM 2006 N N . THR A 1 253 ? 3.531 -8.602 -24.027 1.00 94.06 253 THR A N 1
ATOM 2007 C CA . THR A 1 253 ? 4.550 -7.988 -24.897 1.00 94.06 253 THR A CA 1
ATOM 2008 C C . THR A 1 253 ? 4.696 -6.469 -24.749 1.00 94.06 253 THR A C 1
ATOM 2010 O O . THR A 1 253 ? 5.462 -5.881 -25.508 1.00 94.06 253 THR A O 1
ATOM 2013 N N . HIS A 1 254 ? 3.948 -5.823 -23.843 1.00 91.75 254 HIS A N 1
ATOM 2014 C CA . HIS A 1 254 ? 3.814 -4.356 -23.760 1.00 91.75 254 HIS A CA 1
ATOM 2015 C C . HIS A 1 254 ? 3.295 -3.755 -25.094 1.00 91.75 254 HIS A C 1
ATOM 2017 O O . HIS A 1 254 ? 3.951 -2.935 -25.745 1.00 91.75 254 HIS A O 1
ATOM 2023 N N . ALA A 1 255 ? 2.113 -4.216 -25.531 1.00 81.25 255 ALA A N 1
ATOM 2024 C CA . ALA A 1 255 ? 1.451 -3.819 -26.784 1.00 81.25 255 ALA A CA 1
ATOM 2025 C C . ALA A 1 255 ? -0.082 -3.780 -26.651 1.00 81.25 255 ALA A C 1
ATOM 2027 O O . ALA A 1 255 ? -0.612 -4.608 -25.876 1.00 81.25 255 ALA A O 1
#